Protein AF-A0AA35QYE9-F1 (afdb_monomer)

Foldseek 3Di:
DVVLLVVLQVCLVVVVLVVNVVVLVVCLVVLLPDAPVVLLVSLVVDQLQRRVVSLLSNLLSNLPDDLVRDPVVSNLVSLQRNLVRHDQVSCLVPVPSVLSSLVSVLVSCLVVLPLPSVLVSLLSNCVNNDPDLLEDELSLLSNLSSCVSVVNLVSNVVNLVDHHDHYPCRPNDDPVVSLLSNLLSSLVSCVVVVVLVSSLVSLLVSQQPDDPDDDPSNLLSVLVNLLSCCLPPLARDDRDPNGPPCCVVPSCVVNVLSVVLRVQSNVLALVVNVVSCVVCVVVCVVSVNNVSSVSSSVCSLVVSVVVCVVVDVDDQLVRSCVRRVHPDSVVSVVVVVVNVD

Secondary structure (DSSP, 8-state):
-HHHHHHHHHHHHHT-HHHHHHHHHHTHHHHHHS-HHHHHHHHHHS-TTT-HHHHHHHHHHHHHS-TTS--HHHHHHHHHHHHHH--HHHHTTSHHHHHHHHHHHHHHHHHHT--HHHHHHHHHHHHHH-SSTTEE-THHHHHHHHHHHTT--GGGHHHHSS---EE--TTS---HHHHHHHHHHHHHHHHHTT-HHHHHHHHHHHHHS--SS--HHHHHHHHHHHHHHHHHHSSPPPPPTTS-HHIIIIIHHHTHHHHHHHHHHHTT-HHHHHHHHHHTHHHHHHTT-HHHHHHHHHHHHHHHHHHHHHH-SS--HHHHHHHHT-S-HHHHHHHHHHHH-

Mean predicted aligned error: 9.11 Å

Solvent-accessible surface area (backbone atoms only — not comparable to full-atom values): 19079 Å² total; per-residue (Å²): 107,71,67,56,54,52,47,44,55,50,32,48,73,69,64,45,59,69,62,46,48,55,52,49,60,72,41,43,65,63,50,52,73,50,56,70,67,61,53,49,57,50,56,72,73,53,55,30,54,67,33,35,58,56,52,48,53,52,52,41,29,55,68,70,48,61,76,89,74,55,62,60,69,62,50,53,51,50,50,43,51,37,50,74,35,49,37,54,81,53,43,63,74,45,38,63,64,55,47,48,40,52,52,51,50,46,55,52,24,62,75,69,69,61,24,65,72,51,46,60,42,47,54,43,36,49,68,62,64,43,91,43,93,36,39,44,50,65,59,56,24,50,42,42,52,33,23,61,74,50,71,47,58,74,84,49,45,73,66,69,72,51,74,65,82,42,72,61,42,71,84,78,76,67,63,66,64,36,58,40,44,31,27,39,42,48,14,48,54,26,48,74,68,67,40,45,71,60,12,44,52,28,24,48,50,39,58,46,56,89,65,97,66,90,49,72,64,46,55,56,31,50,58,48,40,45,53,49,26,36,64,74,68,50,38,68,73,81,75,64,88,82,38,52,69,61,54,68,67,56,45,52,73,78,40,44,72,61,53,53,48,50,57,45,41,59,71,52,47,55,68,68,41,55,54,51,50,63,74,45,40,68,62,33,51,76,68,70,43,43,71,60,52,55,52,37,62,61,46,45,57,56,53,36,51,57,49,48,62,74,76,38,96,78,78,56,54,61,61,52,10,67,76,60,72,48,95,37,42,67,58,44,51,52,53,53,50,68,70,74,108

Nearest PDB structures (foldseek):
  4d10-assembly1_K  TM=9.040E-01  e=1.636E-18  Homo sapiens
  6r6h-assembly1_C  TM=8.758E-01  e=1.507E-13  Homo sapiens
  6r7i-assembly1_C  TM=8.246E-01  e=1.164E-11  Homo sapiens
  4gyo-assembly2_A  TM=2.924E-01  e=7.452E-02  Bacillus subtilis subsp. subtilis str. 168
  4gyo-assembly3_B  TM=2.782E-01  e=1.363E-01  Bacillus subtilis subsp. subtilis str. 168

Structure (mmCIF, N/CA/C/O backbone):
data_AF-A0AA35QYE9-F1
#
_entry.id   AF-A0AA35QYE9-F1
#
loop_
_atom_site.group_PDB
_atom_site.id
_atom_site.type_symbol
_atom_site.label_atom_id
_atom_site.label_alt_id
_atom_site.label_comp_id
_atom_site.label_asym_id
_atom_site.label_entity_id
_atom_site.label_seq_id
_atom_site.pdbx_PDB_ins_code
_atom_site.Cartn_x
_atom_site.Cartn_y
_atom_site.Cartn_z
_atom_site.occupancy
_atom_site.B_iso_or_equiv
_atom_site.auth_seq_id
_atom_site.auth_comp_id
_atom_site.auth_asym_id
_atom_site.auth_atom_id
_atom_site.pdbx_PDB_model_num
ATOM 1 N N . MET A 1 1 ? -12.522 -8.933 37.902 1.00 63.69 1 MET A N 1
ATOM 2 C CA . MET A 1 1 ? -13.278 -8.899 36.630 1.00 63.69 1 MET A CA 1
ATOM 3 C C . MET A 1 1 ? -14.745 -8.551 36.825 1.00 63.69 1 MET A C 1
ATOM 5 O O . MET A 1 1 ? -15.189 -7.606 36.197 1.00 63.69 1 MET A O 1
ATOM 9 N N . GLU A 1 2 ? -15.493 -9.201 37.720 1.00 62.09 2 GLU A N 1
ATOM 10 C CA . GLU A 1 2 ? -16.921 -8.871 37.923 1.00 62.09 2 GLU A CA 1
ATOM 11 C C . GLU A 1 2 ? -17.182 -7.418 38.362 1.00 62.09 2 GLU A C 1
ATOM 13 O O . GLU A 1 2 ? -18.103 -6.780 37.860 1.00 62.09 2 GLU A O 1
ATOM 18 N N . GLN A 1 3 ? -16.346 -6.857 39.246 1.00 65.50 3 GLN A N 1
ATOM 19 C CA . GLN A 1 3 ? -16.412 -5.431 39.607 1.00 65.50 3 GLN A CA 1
ATOM 20 C C . GLN A 1 3 ? -16.100 -4.514 38.416 1.00 65.50 3 GLN A C 1
ATOM 22 O O . GLN A 1 3 ? -16.752 -3.490 38.259 1.00 65.50 3 GLN A O 1
ATOM 27 N N . LEU A 1 4 ? -15.171 -4.912 37.540 1.00 66.00 4 LEU A N 1
ATOM 28 C CA . LEU A 1 4 ? -14.845 -4.170 36.321 1.00 66.00 4 LEU A CA 1
ATOM 29 C C . LEU A 1 4 ? -16.030 -4.163 35.345 1.00 66.00 4 LEU A C 1
ATOM 31 O O . LEU A 1 4 ? -16.342 -3.131 34.773 1.00 66.00 4 LEU A O 1
ATOM 35 N N . VAL A 1 5 ? -16.725 -5.293 35.185 1.00 70.25 5 VAL A N 1
ATOM 36 C CA . VAL A 1 5 ? -17.923 -5.405 34.332 1.00 70.25 5 VAL A CA 1
ATOM 37 C C . VAL A 1 5 ? -19.075 -4.562 34.874 1.00 70.25 5 VAL A C 1
ATOM 39 O O . VAL A 1 5 ? -19.749 -3.879 34.102 1.00 70.25 5 VAL A O 1
ATOM 42 N N . LYS A 1 6 ? -19.279 -4.563 36.197 1.00 70.75 6 LYS A N 1
ATOM 43 C CA . LYS A 1 6 ? -20.272 -3.706 36.861 1.00 70.75 6 LYS A CA 1
ATOM 44 C C . LYS A 1 6 ? -19.938 -2.226 36.689 1.00 70.75 6 LYS A C 1
ATOM 46 O O . LYS A 1 6 ? -20.829 -1.450 36.360 1.00 70.75 6 LYS A O 1
ATOM 51 N N . ASP A 1 7 ? -18.669 -1.855 36.829 1.00 66.94 7 ASP A N 1
ATOM 52 C CA . ASP A 1 7 ? -18.204 -0.489 36.597 1.00 66.94 7 ASP A CA 1
ATOM 53 C C . ASP A 1 7 ? -18.358 -0.080 35.126 1.00 66.94 7 ASP A C 1
ATOM 55 O O . ASP A 1 7 ? -18.903 0.983 34.855 1.00 66.94 7 ASP A O 1
ATOM 59 N N . ILE A 1 8 ? -17.966 -0.925 34.168 1.00 72.00 8 ILE A N 1
ATOM 60 C CA . ILE A 1 8 ? -18.164 -0.667 32.732 1.00 72.00 8 ILE A CA 1
ATOM 61 C C . ILE A 1 8 ? -19.652 -0.472 32.431 1.00 72.00 8 ILE A C 1
ATOM 63 O O . ILE A 1 8 ? -20.011 0.469 31.731 1.00 72.00 8 ILE A O 1
ATOM 67 N N . SER A 1 9 ? -20.519 -1.321 32.983 1.00 70.69 9 SER A N 1
ATOM 68 C CA . SER A 1 9 ? -21.965 -1.231 32.755 1.00 70.69 9 SER A CA 1
ATOM 69 C C . SER A 1 9 ? -22.560 0.041 33.349 1.00 70.69 9 SER A C 1
ATOM 71 O O . SER A 1 9 ? -23.363 0.706 32.703 1.00 70.69 9 SER A O 1
ATOM 73 N N . LYS A 1 10 ? -22.126 0.414 34.555 1.00 73.88 10 LYS A N 1
ATOM 74 C CA . LYS A 1 10 ? -22.587 1.614 35.253 1.00 73.88 10 LYS A CA 1
ATOM 75 C C . LYS A 1 10 ? -22.121 2.895 34.552 1.00 73.88 10 LYS A C 1
ATOM 77 O O . LYS A 1 10 ? -22.946 3.700 34.140 1.00 73.88 10 LYS A O 1
ATOM 82 N N . HIS A 1 11 ? -20.816 3.037 34.331 1.00 70.38 11 HIS A N 1
ATOM 83 C CA . HIS A 1 11 ? -20.220 4.234 33.724 1.00 70.38 11 HIS A CA 1
ATOM 84 C C . HIS A 1 11 ? -20.633 4.422 32.259 1.00 70.38 11 HIS A C 1
ATOM 86 O O . HIS A 1 11 ? -20.765 5.551 31.795 1.00 70.38 11 HIS A O 1
ATOM 92 N N . SER A 1 12 ? -20.886 3.330 31.528 1.00 70.38 12 SER A N 1
ATOM 93 C CA . SER A 1 12 ? -21.391 3.421 30.153 1.00 70.38 12 SER A CA 1
ATOM 94 C C . SER A 1 12 ? -22.868 3.825 30.081 1.00 70.38 12 SER A C 1
ATOM 96 O O . SER A 1 12 ? -23.267 4.502 29.136 1.00 70.38 12 SER A O 1
ATOM 98 N N . GLN A 1 13 ? -23.678 3.454 31.081 1.00 71.12 13 GLN A N 1
ATOM 99 C CA . GLN A 1 13 ? -25.066 3.922 31.209 1.00 71.12 13 GLN A CA 1
ATOM 100 C C . GLN A 1 13 ? -25.145 5.378 31.684 1.00 71.12 13 GLN A C 1
ATOM 102 O O . GLN A 1 13 ? -26.040 6.106 31.264 1.00 71.12 13 GLN A O 1
ATOM 107 N N . GLU A 1 14 ? -24.204 5.803 32.529 1.00 71.19 14 GLU A N 1
ATOM 108 C CA . GLU A 1 14 ? -24.119 7.166 33.075 1.00 71.19 14 GLU A CA 1
ATOM 109 C C . GLU A 1 14 ? -23.473 8.171 32.095 1.00 71.19 14 GLU A C 1
ATOM 111 O O . GLU A 1 14 ? -23.614 9.378 32.271 1.00 71.19 14 GLU A O 1
ATOM 116 N N . GLY A 1 15 ? -22.809 7.699 31.030 1.00 67.25 15 GLY A N 1
ATOM 117 C CA . GLY A 1 15 ? -22.187 8.545 30.001 1.00 67.25 15 GLY A CA 1
ATOM 118 C C . GLY A 1 15 ? -20.850 9.179 30.414 1.00 67.25 15 GLY A C 1
ATOM 119 O O . GLY A 1 15 ? -20.315 10.027 29.697 1.00 67.25 15 GLY A O 1
ATOM 120 N N . GLU A 1 16 ? -20.274 8.764 31.546 1.00 75.88 16 GLU A N 1
ATOM 121 C CA . GLU A 1 16 ? -19.006 9.274 32.085 1.00 75.88 16 GLU A CA 1
ATOM 122 C C . GLU A 1 16 ? -17.789 8.601 31.418 1.00 75.88 16 GLU A C 1
ATOM 124 O O . GLU A 1 16 ? -16.997 7.880 32.034 1.00 75.88 16 GLU A O 1
ATOM 129 N N . PHE A 1 17 ? -17.616 8.831 30.114 1.00 71.25 17 PHE A N 1
ATOM 130 C CA . PHE A 1 17 ? -16.604 8.131 29.314 1.00 71.25 17 PHE A CA 1
ATOM 131 C C . PHE A 1 17 ? -15.153 8.461 29.701 1.00 71.25 17 PHE A C 1
ATOM 133 O O . PHE A 1 17 ? -14.277 7.608 29.573 1.00 71.25 17 PHE A O 1
ATOM 140 N N . THR A 1 18 ? -14.874 9.657 30.221 1.00 71.62 18 THR A N 1
ATOM 141 C CA . THR A 1 18 ? -13.523 10.068 30.649 1.00 71.62 18 THR A CA 1
ATOM 142 C C . THR A 1 18 ? -13.059 9.329 31.906 1.00 71.62 18 THR A C 1
ATOM 144 O O . THR A 1 18 ? -11.925 8.848 31.960 1.00 71.62 18 THR A O 1
ATOM 147 N N . LEU A 1 19 ? -13.946 9.171 32.892 1.00 69.56 19 LEU A N 1
ATOM 148 C CA . LEU A 1 19 ? -13.685 8.397 34.109 1.00 69.56 19 LEU A CA 1
ATOM 149 C C . LEU A 1 19 ? -13.563 6.904 33.798 1.00 69.56 19 LEU A C 1
ATOM 151 O O . LEU A 1 19 ? -12.686 6.227 34.343 1.00 69.56 19 LEU A O 1
ATOM 155 N N . LEU A 1 20 ? -14.378 6.407 32.863 1.00 72.25 20 LEU A N 1
ATOM 156 C CA . LEU A 1 20 ? -14.265 5.043 32.363 1.00 72.25 20 LEU A CA 1
ATOM 157 C C . LEU A 1 20 ? -12.909 4.796 31.688 1.00 72.25 20 LEU A C 1
ATOM 159 O O . LEU A 1 20 ? -12.276 3.783 31.970 1.00 72.25 20 LEU A O 1
ATOM 163 N N . ILE A 1 21 ? -12.418 5.718 30.853 1.00 70.81 21 ILE A N 1
ATOM 164 C CA . ILE A 1 21 ? -11.093 5.598 30.222 1.00 70.81 21 ILE A CA 1
ATOM 165 C C . ILE A 1 21 ? -9.983 5.561 31.279 1.00 70.81 21 ILE A C 1
ATOM 167 O O . ILE A 1 21 ? -9.117 4.692 31.202 1.00 70.81 21 ILE A O 1
ATOM 171 N N . GLY A 1 22 ? -10.030 6.433 32.291 1.00 70.81 22 GLY A N 1
ATOM 172 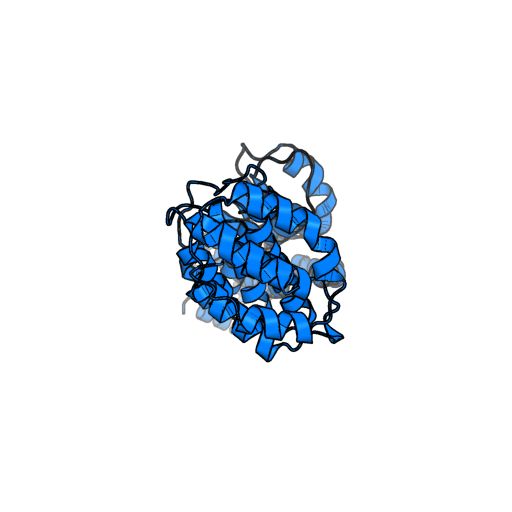C CA . GLY A 1 22 ? -9.048 6.427 33.383 1.00 70.81 22 GLY A CA 1
ATOM 173 C C . GLY A 1 22 ? -9.042 5.111 34.171 1.00 70.81 22 GLY A C 1
ATOM 174 O O . GLY A 1 22 ? -7.979 4.561 34.458 1.00 70.81 22 GLY A O 1
ATOM 175 N N . LYS A 1 23 ? -10.225 4.549 34.450 1.00 70.06 23 LYS A N 1
ATOM 176 C CA . LYS A 1 23 ? -10.364 3.227 35.084 1.00 70.06 23 LYS A CA 1
ATOM 177 C C . LYS A 1 23 ? -9.902 2.077 34.189 1.00 70.06 23 LYS A C 1
ATOM 179 O O . LYS A 1 23 ? -9.329 1.108 34.680 1.00 70.06 23 LYS A O 1
ATOM 184 N N . LEU A 1 24 ? -10.143 2.152 32.883 1.00 68.44 24 LEU A N 1
ATOM 185 C CA . LEU A 1 24 ? -9.680 1.146 31.922 1.00 68.44 24 LEU A CA 1
ATOM 186 C C . LEU A 1 24 ? -8.156 1.188 31.749 1.00 68.44 24 LEU A C 1
ATOM 188 O O . LEU A 1 24 ? -7.529 0.146 31.595 1.00 68.44 24 LEU A O 1
ATOM 192 N N . GLN A 1 25 ? -7.546 2.371 31.838 1.00 70.88 25 GLN A N 1
ATOM 193 C CA . GLN A 1 25 ? -6.091 2.518 31.833 1.00 70.88 25 GLN A CA 1
ATOM 194 C C . GLN A 1 25 ? -5.461 1.922 33.096 1.00 70.88 25 GLN A C 1
ATOM 196 O O . GLN A 1 25 ? -4.518 1.142 32.983 1.00 70.88 25 GLN A O 1
ATOM 201 N N . SER A 1 26 ? -6.011 2.201 34.282 1.00 68.94 26 SER A N 1
ATOM 202 C CA . SER A 1 26 ? -5.494 1.644 35.543 1.00 68.94 26 SER A CA 1
ATOM 203 C C . SER A 1 26 ? -5.734 0.140 35.699 1.00 68.94 26 SER A C 1
ATOM 205 O O . SER A 1 26 ? -4.969 -0.542 36.371 1.00 68.94 26 SER A O 1
ATOM 207 N N . SER A 1 27 ? -6.766 -0.402 35.052 1.00 64.44 27 SER A N 1
ATOM 208 C CA . SER A 1 27 ? -7.054 -1.842 35.040 1.00 64.44 27 SER A CA 1
ATOM 209 C C . SER A 1 27 ? -6.425 -2.601 33.867 1.00 64.44 27 SER A C 1
ATOM 211 O O . SER A 1 27 ? -6.566 -3.821 33.800 1.00 64.44 27 SER A O 1
ATOM 213 N N . SER A 1 28 ? -5.710 -1.923 32.964 1.00 66.81 28 SER A N 1
ATOM 214 C CA . SER A 1 28 ? -5.107 -2.547 31.777 1.00 66.81 28 SER A CA 1
ATOM 215 C C . SER A 1 28 ? -4.111 -3.663 32.122 1.00 66.81 28 SER A C 1
ATOM 217 O O . SER A 1 28 ? -4.121 -4.710 31.472 1.00 66.81 28 SER A O 1
ATOM 219 N N . GLU A 1 29 ? -3.327 -3.491 33.189 1.00 63.28 29 GLU A N 1
ATOM 220 C CA . GLU A 1 29 ? -2.392 -4.502 33.701 1.00 63.28 29 GLU A CA 1
ATOM 221 C C . GLU A 1 29 ? -3.140 -5.737 34.228 1.00 63.28 29 GLU A C 1
ATOM 223 O O . GLU A 1 29 ? -2.863 -6.862 33.818 1.00 63.28 29 GLU A O 1
ATOM 228 N N . LEU A 1 30 ? -4.202 -5.524 35.014 1.00 65.50 30 LEU A N 1
ATOM 229 C CA . LEU A 1 30 ? -5.050 -6.603 35.535 1.00 65.50 30 LEU A CA 1
ATOM 230 C C . LEU A 1 30 ? -5.760 -7.389 34.423 1.00 65.50 30 LEU A C 1
ATOM 232 O O . LEU A 1 30 ? -5.992 -8.587 34.566 1.00 65.50 30 LEU A O 1
ATOM 236 N N . ILE A 1 31 ? -6.124 -6.731 33.319 1.00 66.19 31 ILE A N 1
ATOM 237 C CA . ILE A 1 31 ? -6.731 -7.381 32.148 1.00 66.19 31 ILE A CA 1
ATOM 238 C C . ILE A 1 31 ? -5.690 -8.232 31.407 1.00 66.19 31 ILE A C 1
ATOM 240 O O . ILE A 1 31 ? -6.021 -9.317 30.926 1.00 66.19 31 ILE A O 1
ATOM 244 N N . CYS A 1 32 ? -4.439 -7.774 31.329 1.00 64.50 32 CYS A N 1
ATOM 245 C CA . CYS A 1 32 ? -3.357 -8.515 30.678 1.00 64.50 32 CYS A CA 1
ATOM 246 C C . CYS A 1 32 ? -2.948 -9.773 31.462 1.00 64.50 32 CYS A C 1
ATOM 248 O O . CYS A 1 32 ? -2.571 -10.775 30.846 1.00 64.50 32 CYS A O 1
ATOM 250 N N . ASP A 1 33 ? -3.087 -9.763 32.788 1.00 67.81 33 ASP A N 1
ATOM 251 C CA . ASP A 1 33 ? -2.732 -10.896 33.653 1.00 67.81 33 ASP A CA 1
ATOM 252 C C . ASP A 1 33 ? -3.793 -12.013 33.677 1.00 67.81 33 ASP A C 1
ATOM 254 O O . ASP A 1 33 ? -3.474 -13.170 33.939 1.00 67.81 33 ASP A O 1
ATOM 258 N N . GLN A 1 34 ? -5.047 -11.714 33.330 1.00 72.44 34 GLN A N 1
ATOM 259 C CA . GLN A 1 34 ? -6.171 -12.665 33.357 1.00 72.44 34 GLN A CA 1
ATOM 260 C C . GLN A 1 34 ? -6.117 -13.727 32.247 1.00 72.44 34 GLN A C 1
ATOM 262 O O . GLN A 1 34 ? -5.596 -13.485 31.158 1.00 72.44 34 GLN A O 1
ATOM 267 N N . ASP A 1 35 ? -6.702 -14.903 32.483 1.00 71.94 35 ASP A N 1
ATOM 268 C CA . ASP A 1 35 ? -6.759 -15.985 31.495 1.00 71.94 35 ASP A CA 1
ATOM 269 C C . ASP A 1 35 ? -7.641 -15.647 30.281 1.00 71.94 35 ASP A C 1
ATOM 271 O O . ASP A 1 35 ? -8.670 -14.983 30.379 1.00 71.94 35 ASP A O 1
ATOM 275 N N . VAL A 1 36 ? -7.284 -16.171 29.103 1.00 73.31 36 VAL A N 1
ATOM 276 C CA . VAL A 1 36 ? -8.043 -15.934 27.854 1.00 73.31 36 VAL A CA 1
ATOM 277 C C . VAL A 1 36 ? -9.507 -16.382 27.987 1.00 73.31 36 VAL A C 1
ATOM 279 O O . VAL A 1 36 ? -10.400 -15.704 27.484 1.00 73.31 36 VAL A O 1
ATOM 282 N N . ALA A 1 37 ? -9.759 -17.468 28.726 1.00 74.38 37 ALA A N 1
ATOM 283 C CA . ALA A 1 37 ? -11.098 -18.002 28.962 1.00 74.38 37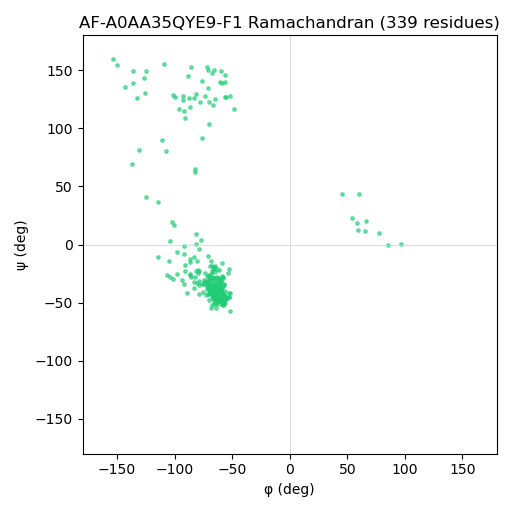 ALA A CA 1
ATOM 284 C C . ALA A 1 37 ? -11.966 -17.100 29.859 1.00 74.38 37 ALA A C 1
ATOM 286 O O . ALA A 1 37 ? -13.170 -17.000 29.629 1.00 74.38 37 ALA A O 1
ATOM 287 N N . THR A 1 38 ? -11.383 -16.413 30.851 1.00 74.88 38 THR A N 1
ATOM 288 C CA . THR A 1 38 ? -12.139 -15.459 31.685 1.00 74.88 38 THR A CA 1
ATOM 289 C C . THR A 1 38 ? -12.448 -14.181 30.912 1.00 74.88 38 THR A C 1
ATOM 291 O O . THR A 1 38 ? -13.499 -13.576 31.099 1.00 74.88 38 THR A O 1
ATOM 294 N N . LEU A 1 39 ? -11.574 -13.789 29.983 1.00 75.38 39 LEU A N 1
ATOM 295 C CA . LEU A 1 39 ? -11.841 -12.680 29.070 1.00 75.38 39 LEU A CA 1
ATOM 296 C C . LEU A 1 39 ? -12.952 -13.037 28.067 1.00 75.38 39 LEU A C 1
ATOM 298 O O . LEU A 1 39 ? -13.781 -12.185 27.758 1.00 75.38 39 LEU A O 1
ATOM 302 N N . ASP A 1 40 ? -13.022 -14.289 27.605 1.00 78.12 40 ASP A N 1
ATOM 303 C CA . ASP A 1 40 ? -14.098 -14.774 26.730 1.00 78.12 40 ASP A CA 1
ATOM 304 C C . ASP A 1 40 ? -15.472 -14.753 27.402 1.00 78.12 40 ASP A C 1
ATOM 306 O O . ASP A 1 40 ? -16.439 -14.274 26.807 1.00 78.12 40 ASP A O 1
ATOM 310 N N . THR A 1 41 ? -15.567 -15.223 28.648 1.00 79.12 41 THR A N 1
ATOM 311 C CA . THR A 1 41 ? -16.833 -15.190 29.395 1.00 79.12 41 THR A CA 1
ATOM 312 C C . THR A 1 41 ? -17.281 -13.760 29.668 1.00 79.12 41 THR A C 1
ATOM 314 O O . THR A 1 41 ? -18.458 -13.444 29.500 1.00 79.12 41 THR A O 1
ATOM 317 N N . VAL A 1 42 ? -16.346 -12.867 30.001 1.00 76.88 42 VAL A N 1
ATOM 318 C CA . VAL A 1 42 ? -16.645 -11.445 30.201 1.00 76.88 42 VAL A CA 1
ATOM 319 C C . VAL A 1 42 ? -17.131 -10.788 28.904 1.00 76.88 42 VAL A C 1
ATOM 321 O O . VAL A 1 42 ? -18.149 -10.095 28.925 1.00 76.88 42 VAL A O 1
ATOM 324 N N . LEU A 1 43 ? -16.480 -11.035 27.763 1.00 77.19 43 LEU A N 1
ATOM 325 C CA . LEU A 1 43 ? -16.943 -10.516 26.468 1.00 77.19 43 LEU A CA 1
ATOM 326 C C . LEU A 1 43 ? -18.320 -11.064 26.070 1.00 77.19 43 LEU A C 1
ATOM 328 O O . LEU A 1 43 ? -19.072 -10.354 25.413 1.00 77.19 43 LEU A O 1
ATOM 332 N N . GLY A 1 44 ? -18.674 -12.282 26.490 1.00 75.62 44 GLY A N 1
ATOM 333 C CA . GLY A 1 44 ? -20.010 -12.849 26.283 1.00 75.62 44 GLY A CA 1
ATOM 334 C C . GLY A 1 44 ? -21.118 -12.147 27.078 1.00 75.62 44 GLY A C 1
ATOM 335 O O . GLY A 1 44 ? -22.279 -12.204 26.685 1.00 75.62 44 GLY A O 1
ATOM 336 N N . THR A 1 45 ? -20.772 -11.462 28.173 1.00 79.62 45 THR A N 1
ATOM 337 C CA . THR A 1 45 ? -21.731 -10.699 28.998 1.00 79.62 45 THR A CA 1
ATOM 338 C C . THR A 1 45 ? -21.888 -9.240 28.572 1.00 79.62 45 THR A C 1
ATOM 340 O O . THR A 1 45 ? -22.858 -8.589 28.955 1.00 79.62 45 THR A O 1
ATOM 343 N N . LEU A 1 46 ? -20.944 -8.714 27.788 1.00 78.56 46 LEU A N 1
ATOM 344 C CA . LEU A 1 46 ? -20.914 -7.317 27.367 1.00 78.56 46 LEU A CA 1
ATOM 345 C C . LEU A 1 46 ? -21.472 -7.154 25.951 1.00 78.56 46 LEU A C 1
ATOM 347 O O . LEU A 1 46 ? -20.982 -7.752 24.997 1.00 78.56 46 LEU A O 1
ATOM 351 N N . GLU A 1 47 ? -22.448 -6.261 25.798 1.00 78.12 47 GLU A N 1
ATOM 352 C CA . GLU A 1 47 ? -22.954 -5.865 24.480 1.00 78.12 47 GLU A CA 1
ATOM 353 C C . GLU A 1 47 ? -22.044 -4.805 23.824 1.00 78.12 47 GLU A C 1
ATOM 355 O O . GLU A 1 47 ? -21.759 -3.779 24.460 1.00 78.12 47 GLU A O 1
ATOM 360 N N . PRO A 1 48 ? -21.617 -4.997 22.558 1.00 77.62 48 PRO A N 1
ATOM 361 C CA . PRO A 1 48 ? -20.722 -4.070 21.863 1.00 77.62 48 PRO A CA 1
ATOM 362 C C . PRO A 1 48 ? -21.353 -2.695 21.613 1.00 77.62 48 PRO A C 1
ATOM 364 O O . PRO A 1 48 ? -20.628 -1.702 21.615 1.00 77.62 48 PRO A O 1
ATOM 367 N N . ASP A 1 49 ? -22.676 -2.618 21.464 1.00 79.12 49 ASP A N 1
ATOM 368 C CA . ASP A 1 49 ? -23.416 -1.376 21.198 1.00 79.12 49 ASP A CA 1
ATOM 369 C C . ASP A 1 49 ? -23.396 -0.436 22.412 1.00 79.12 49 ASP A C 1
ATOM 371 O O . ASP A 1 49 ? -23.239 0.778 22.276 1.00 79.12 49 ASP A O 1
ATOM 375 N N . LYS A 1 50 ? -23.523 -1.012 23.615 1.00 76.62 50 LYS A N 1
ATOM 376 C CA . LYS A 1 50 ? -23.622 -0.264 24.874 1.00 76.62 50 LYS A CA 1
ATOM 377 C C . LYS A 1 50 ? -22.281 -0.074 25.566 1.00 76.62 50 LYS A C 1
ATOM 379 O O . LYS A 1 50 ? -22.125 0.928 26.248 1.00 76.62 50 LYS A O 1
ATOM 384 N N . HIS A 1 51 ? -21.329 -0.996 25.418 1.00 80.94 51 HIS A N 1
ATOM 385 C CA . HIS A 1 51 ? -20.071 -1.012 26.180 1.00 80.94 51 HIS A CA 1
ATOM 386 C C . HIS A 1 51 ? -18.838 -1.034 25.268 1.00 80.94 51 HIS A C 1
ATOM 388 O O . HIS A 1 51 ? -17.867 -1.744 25.547 1.00 80.94 51 HIS A O 1
ATOM 394 N N . SER A 1 52 ? -18.853 -0.272 24.170 1.00 81.31 52 SER A N 1
ATOM 395 C CA . SER A 1 52 ? -17.816 -0.322 23.132 1.00 81.31 52 SER A CA 1
ATOM 396 C C . SER A 1 52 ? -16.406 -0.074 23.688 1.00 81.31 52 SER A C 1
ATOM 398 O O . SER A 1 52 ? -15.471 -0.770 23.301 1.00 81.31 52 SER A O 1
ATOM 400 N N . LEU A 1 53 ? -16.242 0.860 24.634 1.00 78.50 53 LEU A N 1
ATOM 401 C CA . LEU A 1 53 ? -14.943 1.161 25.262 1.00 78.50 53 LEU A CA 1
ATOM 402 C C . LEU A 1 53 ? -14.414 0.018 26.142 1.00 78.50 53 LEU A C 1
ATOM 404 O O . LEU A 1 53 ? -13.229 -0.310 26.085 1.00 78.50 53 LEU A O 1
ATOM 408 N N . GLY A 1 54 ? -15.289 -0.612 26.930 1.00 77.38 54 GLY A N 1
ATOM 409 C CA . GLY A 1 54 ? -14.918 -1.762 27.757 1.00 77.38 54 GLY A CA 1
ATOM 410 C C . GLY A 1 54 ? -14.580 -2.985 26.905 1.00 77.38 54 GLY A C 1
ATOM 411 O O . GLY A 1 54 ? -13.564 -3.640 27.132 1.00 77.38 54 GLY A O 1
ATOM 412 N N . TYR A 1 55 ? -15.383 -3.237 25.867 1.00 82.44 55 TYR A N 1
ATOM 413 C CA . TYR A 1 55 ? -15.148 -4.311 24.902 1.00 82.44 55 TYR A CA 1
ATOM 414 C C . TYR A 1 55 ? -13.794 -4.134 24.191 1.00 82.44 55 TYR A C 1
ATOM 416 O O . TYR A 1 55 ? -13.014 -5.079 24.080 1.00 82.44 55 TYR A O 1
ATOM 424 N N . LEU A 1 56 ? -13.471 -2.903 23.784 1.00 83.25 56 LEU A N 1
ATOM 425 C CA . LEU A 1 56 ? -12.200 -2.536 23.158 1.00 83.25 56 LEU A CA 1
ATOM 426 C C . LEU A 1 56 ? -11.000 -2.802 24.072 1.00 83.25 56 LEU A C 1
ATOM 428 O O . LEU A 1 56 ? -10.018 -3.402 23.629 1.00 83.25 56 LEU A O 1
ATOM 432 N N . ALA A 1 57 ? -11.065 -2.380 25.337 1.00 79.94 57 ALA A N 1
ATOM 433 C CA . ALA A 1 57 ? -9.974 -2.575 26.291 1.00 79.94 57 ALA A CA 1
ATOM 434 C C . ALA A 1 57 ? -9.691 -4.067 26.534 1.00 79.94 57 ALA A C 1
ATOM 436 O O . ALA A 1 57 ? -8.538 -4.497 26.512 1.00 79.94 57 ALA A O 1
ATOM 437 N N . ILE A 1 58 ? -10.748 -4.871 26.680 1.00 82.25 58 ILE A N 1
ATOM 438 C CA . ILE A 1 58 ? -10.633 -6.319 26.883 1.00 82.25 58 ILE A CA 1
ATOM 439 C C . ILE A 1 58 ? -10.061 -7.006 25.638 1.00 82.25 58 ILE A C 1
ATOM 441 O O . ILE A 1 58 ? -9.145 -7.819 25.758 1.00 82.25 58 ILE A O 1
ATOM 445 N N . LEU A 1 59 ? -10.536 -6.660 24.437 1.00 82.44 59 LEU A N 1
ATOM 446 C CA . LEU A 1 59 ? -9.982 -7.193 23.189 1.00 82.44 59 LEU A CA 1
ATOM 447 C C . LEU A 1 59 ? -8.504 -6.827 23.001 1.00 82.44 59 LEU A C 1
ATOM 449 O O . LEU A 1 59 ? -7.718 -7.663 22.558 1.00 82.44 59 LEU A O 1
ATOM 453 N N . THR A 1 60 ? -8.118 -5.602 23.361 1.00 82.94 60 THR A N 1
ATOM 454 C CA . THR A 1 60 ? -6.720 -5.151 23.294 1.00 82.94 60 THR A CA 1
ATOM 455 C C . THR A 1 60 ? -5.851 -5.957 24.263 1.00 82.94 60 THR A C 1
ATOM 457 O O . THR A 1 60 ? -4.795 -6.457 23.880 1.00 82.94 60 THR A O 1
ATOM 460 N N . GLY A 1 61 ? -6.329 -6.186 25.491 1.00 79.12 61 GLY A N 1
ATOM 461 C CA . GLY A 1 61 ? -5.661 -7.062 26.458 1.00 79.12 61 GLY A CA 1
ATOM 462 C C . GLY A 1 61 ? -5.533 -8.507 25.966 1.00 79.12 61 GLY A C 1
ATOM 463 O O . GLY A 1 61 ? -4.474 -9.118 26.107 1.00 79.12 61 GLY A O 1
ATOM 464 N N . LYS A 1 62 ? -6.562 -9.041 25.293 1.00 81.00 62 LYS A N 1
ATOM 465 C CA . LYS A 1 62 ? -6.484 -10.359 24.646 1.00 81.00 62 LYS A CA 1
ATOM 466 C C . LYS A 1 62 ? -5.422 -10.391 23.549 1.00 81.00 62 LYS A C 1
ATOM 468 O O . LYS A 1 62 ? -4.631 -11.325 23.522 1.00 81.00 62 LYS A O 1
ATOM 473 N N . LEU A 1 63 ? -5.370 -9.397 22.663 1.00 81.12 63 LEU A N 1
ATOM 474 C CA . LEU A 1 63 ? -4.384 -9.345 21.573 1.00 81.12 63 LEU A CA 1
ATOM 475 C C . LEU A 1 63 ? -2.935 -9.178 22.059 1.00 81.12 63 LEU A C 1
ATOM 477 O O . LEU A 1 63 ? -2.014 -9.545 21.329 1.00 81.12 63 LEU A O 1
ATOM 481 N N . SER A 1 64 ? -2.734 -8.689 23.286 1.00 80.88 64 SER A N 1
ATOM 482 C CA . SER A 1 64 ? -1.422 -8.632 23.947 1.00 80.88 64 SER A CA 1
ATOM 483 C C . SER A 1 64 ? -0.870 -10.023 24.313 1.00 80.88 64 SER A C 1
ATOM 485 O O . SER A 1 64 ? 0.345 -10.223 24.384 1.00 80.88 64 SER A O 1
ATOM 487 N N . LYS A 1 65 ? -1.744 -11.025 24.505 1.00 79.50 65 LYS A N 1
ATOM 488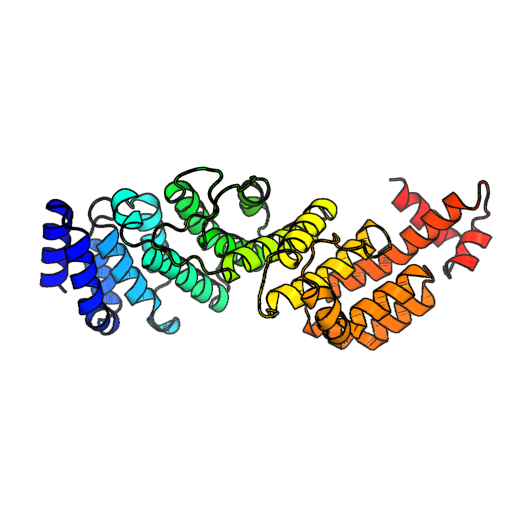 C CA . LYS A 1 65 ? -1.341 -12.407 24.816 1.00 79.50 65 LYS A CA 1
ATOM 489 C C . LYS A 1 65 ? -0.590 -13.046 23.634 1.00 79.50 65 LYS A C 1
ATOM 491 O O . LYS A 1 65 ? -0.875 -12.750 22.469 1.00 79.50 65 LYS A O 1
ATOM 496 N N . PRO A 1 66 ? 0.338 -13.989 23.891 1.00 74.94 66 PRO A N 1
ATOM 497 C CA . PRO A 1 66 ? 1.068 -14.662 22.826 1.00 74.94 66 PRO A CA 1
ATOM 498 C C . PRO A 1 66 ? 0.118 -15.412 21.891 1.00 74.94 66 PRO A C 1
ATOM 500 O O . PRO A 1 66 ? -0.802 -16.113 22.317 1.00 74.94 66 PRO A O 1
ATOM 503 N N . ALA A 1 67 ? 0.408 -15.338 20.590 1.00 70.56 67 ALA A N 1
ATOM 504 C CA . ALA A 1 67 ? -0.438 -15.914 19.551 1.00 70.56 67 ALA A CA 1
ATOM 505 C C . ALA A 1 67 ? -0.664 -17.430 19.696 1.00 70.56 67 ALA A C 1
ATOM 507 O O . ALA A 1 67 ? -1.573 -17.943 19.072 1.00 70.56 67 ALA A O 1
ATOM 508 N N . ALA A 1 68 ? 0.106 -18.177 20.486 1.00 69.38 68 ALA A N 1
ATOM 509 C CA . ALA A 1 68 ? -0.158 -19.601 20.720 1.00 69.38 68 ALA A CA 1
ATOM 510 C C . ALA A 1 68 ? -1.393 -19.858 21.611 1.00 69.38 68 ALA A C 1
ATOM 512 O O . ALA A 1 68 ? -2.038 -20.890 21.471 1.00 69.38 68 ALA A O 1
ATOM 513 N N . GLN A 1 69 ? -1.741 -18.919 22.496 1.00 72.25 69 GLN A N 1
ATOM 514 C CA . GLN A 1 69 ? -2.821 -19.073 23.483 1.00 72.25 69 GLN A CA 1
ATOM 515 C C . GLN A 1 69 ? -4.181 -18.569 22.974 1.00 72.25 69 GLN A C 1
ATOM 517 O O . GLN A 1 69 ? -5.206 -18.762 23.621 1.00 72.25 69 GLN A O 1
ATOM 522 N N . LEU A 1 70 ? -4.203 -17.909 21.812 1.00 77.31 70 LEU A N 1
ATOM 523 C CA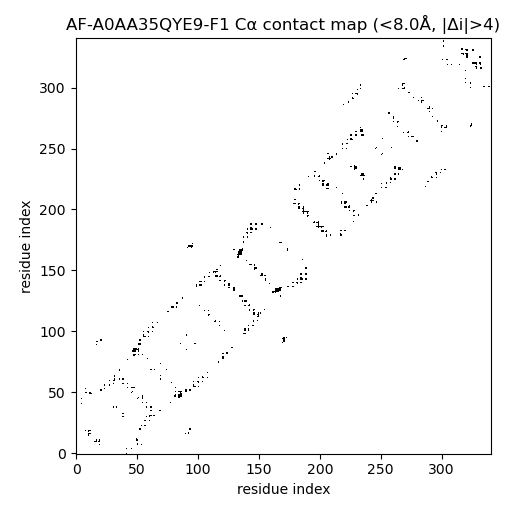 . LEU A 1 70 ? -5.405 -17.298 21.256 1.00 77.31 70 LEU A CA 1
ATOM 524 C C . LEU A 1 70 ? -6.216 -18.294 20.431 1.00 77.31 70 LEU A C 1
ATOM 526 O O . LEU A 1 70 ? -5.771 -18.729 19.360 1.00 77.31 70 LEU A O 1
ATOM 530 N N . ASN A 1 71 ? -7.451 -18.554 20.861 1.00 82.19 71 ASN A N 1
ATOM 531 C CA . ASN A 1 71 ? -8.438 -19.231 20.030 1.00 82.19 71 ASN A CA 1
ATOM 532 C C . ASN A 1 71 ? -8.877 -18.299 18.885 1.00 82.19 71 ASN A C 1
ATOM 534 O O . ASN A 1 71 ? -9.614 -17.335 19.093 1.00 82.19 71 ASN A O 1
ATOM 538 N N . TRP A 1 72 ? -8.368 -18.560 17.676 1.00 81.62 72 TRP A N 1
ATOM 539 C CA . TRP A 1 72 ? -8.531 -17.656 16.533 1.00 81.62 72 TRP A CA 1
ATOM 540 C C . TRP A 1 72 ? -9.984 -17.490 16.099 1.00 81.62 72 TRP A C 1
ATOM 542 O O . TRP A 1 72 ? -10.409 -16.366 15.857 1.00 81.62 72 TRP A O 1
ATOM 552 N N . GLY A 1 73 ? -10.737 -18.591 16.022 1.00 83.88 73 GLY A N 1
ATOM 553 C CA . GLY A 1 73 ? -12.123 -18.555 15.553 1.00 83.88 73 GLY A CA 1
ATOM 554 C C . GLY A 1 73 ? -12.990 -17.676 16.450 1.00 83.88 73 GLY A C 1
ATOM 555 O O . GLY A 1 73 ? -13.666 -16.773 15.966 1.00 83.88 73 GLY A O 1
ATOM 556 N N . VAL A 1 74 ? -12.862 -17.866 17.767 1.00 85.75 74 VAL A N 1
ATOM 557 C CA . VAL A 1 74 ? -13.589 -17.085 18.778 1.00 85.75 74 VAL A CA 1
ATOM 558 C C . VAL A 1 74 ? -13.193 -15.610 18.728 1.00 85.75 74 VAL A C 1
ATOM 560 O O . VAL A 1 74 ? -14.054 -14.735 18.731 1.00 85.75 74 VAL A O 1
ATOM 563 N N . LEU A 1 75 ? -11.894 -15.311 18.626 1.00 85.81 75 LEU A N 1
ATOM 564 C CA . LEU A 1 75 ? -11.416 -13.932 18.529 1.00 85.81 75 LEU A CA 1
ATOM 565 C C . LEU A 1 75 ? -11.952 -13.227 17.274 1.00 85.81 75 LEU A C 1
ATOM 567 O O . LEU A 1 75 ? -12.364 -12.074 17.353 1.00 85.81 75 LEU A O 1
ATOM 571 N N . MET A 1 76 ? -11.966 -13.897 16.122 1.00 86.50 76 MET A N 1
ATOM 572 C CA . MET A 1 76 ? -12.458 -13.305 14.874 1.00 86.50 76 MET A CA 1
ATOM 573 C C . MET A 1 76 ? -13.971 -13.080 14.894 1.00 86.50 76 MET A C 1
ATOM 575 O O . MET A 1 76 ? -14.447 -12.077 14.358 1.00 86.50 76 MET A O 1
ATOM 579 N N . GLU A 1 77 ? -14.727 -13.962 15.546 1.00 87.31 77 GLU A N 1
ATOM 580 C CA . GLU A 1 77 ? -16.159 -13.776 15.781 1.00 87.31 77 GLU A CA 1
ATOM 581 C C . GLU A 1 77 ? -16.433 -12.599 16.727 1.00 87.31 77 GLU A C 1
ATOM 583 O O . GLU A 1 77 ? -17.255 -11.738 16.414 1.00 87.31 77 GLU A O 1
ATOM 588 N N . GLN A 1 78 ? -15.670 -12.477 17.817 1.00 86.62 78 GLN A N 1
ATOM 589 C CA . GLN A 1 78 ? -15.739 -11.333 18.733 1.00 86.62 78 GLN A CA 1
ATOM 590 C C . GLN A 1 78 ? -15.363 -10.016 18.042 1.00 86.62 78 GLN A C 1
ATOM 592 O O . GLN A 1 78 ? -16.070 -9.021 18.182 1.00 86.62 78 GLN A O 1
ATOM 597 N N . MET A 1 79 ? -14.300 -10.000 17.229 1.00 87.12 79 MET A N 1
ATOM 598 C CA . MET A 1 79 ? -13.912 -8.824 16.439 1.00 87.12 79 MET A CA 1
ATOM 599 C C . MET A 1 79 ? -14.984 -8.454 15.407 1.00 87.12 79 MET A C 1
ATOM 601 O O . MET A 1 79 ? -15.244 -7.272 15.170 1.00 87.12 79 MET A O 1
ATOM 605 N N . ARG A 1 80 ? -15.638 -9.443 14.791 1.00 88.44 80 ARG A N 1
ATOM 606 C CA . ARG A 1 80 ? -16.760 -9.213 13.874 1.00 88.44 80 ARG A CA 1
ATOM 607 C C . ARG A 1 80 ? -17.961 -8.619 14.606 1.00 88.44 80 ARG A C 1
ATOM 609 O O . ARG A 1 80 ? -18.489 -7.614 14.145 1.00 88.44 80 ARG A O 1
ATOM 616 N N . SER A 1 81 ? -18.346 -9.198 15.740 1.00 88.00 81 SER A N 1
ATOM 617 C CA . SER A 1 81 ? -19.434 -8.693 16.582 1.00 88.00 81 SER A CA 1
ATOM 618 C C . SER A 1 81 ? -19.158 -7.255 17.028 1.00 88.00 81 SER A C 1
ATOM 620 O O . SER A 1 81 ? -19.971 -6.361 16.800 1.00 88.00 81 SER A O 1
ATOM 622 N N . PHE A 1 82 ? -17.945 -6.984 17.519 1.00 88.44 82 PHE A N 1
ATOM 623 C CA . PHE A 1 82 ? -17.516 -5.640 17.893 1.00 88.44 82 PHE A CA 1
ATOM 624 C C . PHE A 1 82 ? -17.593 -4.656 16.725 1.00 88.44 82 PHE A C 1
ATOM 626 O O . PHE A 1 82 ? -18.223 -3.612 16.849 1.00 88.44 82 PHE A O 1
ATOM 633 N N . THR A 1 83 ? -17.004 -4.991 15.571 1.00 88.00 83 THR A N 1
ATOM 634 C CA . THR A 1 83 ? -17.008 -4.102 14.393 1.00 88.00 83 THR A CA 1
ATOM 635 C C . THR A 1 83 ? -18.399 -3.856 13.810 1.00 88.00 83 THR A C 1
ATOM 637 O O . THR A 1 83 ? -18.605 -2.832 13.159 1.00 88.00 83 THR A O 1
ATOM 640 N N . GLN A 1 84 ? -19.353 -4.758 14.041 1.00 89.12 84 GLN A N 1
ATOM 641 C CA . GLN A 1 84 ? -20.750 -4.599 13.640 1.00 89.12 84 GLN A CA 1
ATOM 642 C C . GLN A 1 84 ? -21.596 -3.843 14.671 1.00 89.12 84 GLN A C 1
ATOM 644 O O . GLN A 1 84 ? -22.581 -3.223 14.275 1.00 89.12 84 GLN A O 1
ATOM 649 N N . GLY A 1 85 ? -21.225 -3.871 15.950 1.00 84.19 85 GLY A N 1
ATOM 650 C CA . GLY A 1 85 ? -22.019 -3.281 17.027 1.00 84.19 85 GLY A CA 1
ATOM 651 C C . GLY A 1 85 ? -21.538 -1.922 17.536 1.00 84.19 85 GLY A C 1
ATOM 652 O O . GLY A 1 85 ? -22.348 -1.095 17.936 1.00 84.19 85 GLY A O 1
ATOM 653 N N . PHE A 1 86 ? -20.233 -1.625 17.475 1.00 86.81 86 PHE A N 1
ATOM 654 C CA . PHE A 1 86 ? -19.677 -0.490 18.224 1.00 86.81 86 PHE A CA 1
ATOM 655 C C . PHE A 1 86 ? -20.347 0.860 17.922 1.00 86.81 86 PHE A C 1
ATOM 657 O O . PHE A 1 86 ? -20.607 1.216 16.763 1.00 86.81 86 PHE A O 1
ATOM 664 N N . THR A 1 87 ? -20.546 1.645 18.978 1.00 84.75 87 THR A N 1
ATOM 665 C CA . THR A 1 87 ? -21.074 3.005 18.903 1.00 84.75 87 THR A CA 1
ATOM 666 C C . THR A 1 87 ? -19.931 3.987 18.688 1.00 84.75 87 THR A C 1
ATOM 668 O O . THR A 1 87 ? -18.954 4.020 19.441 1.00 84.75 87 THR A O 1
ATOM 671 N N . ARG A 1 88 ? -20.047 4.806 17.639 1.00 81.62 88 ARG A N 1
ATOM 672 C CA . ARG A 1 88 ? -18.988 5.735 17.232 1.00 81.62 88 ARG A CA 1
ATOM 673 C C . ARG A 1 88 ? -18.667 6.764 18.316 1.00 81.62 88 ARG A C 1
ATOM 675 O O . ARG A 1 88 ? -17.490 6.976 18.570 1.00 81.62 88 ARG A O 1
ATOM 682 N N . ASP A 1 89 ? -19.679 7.312 18.985 1.00 79.50 89 ASP A N 1
ATOM 683 C CA . ASP A 1 89 ? -19.512 8.356 20.009 1.00 79.50 89 ASP A CA 1
ATOM 684 C C . ASP A 1 89 ? -18.670 7.908 21.203 1.00 79.50 89 ASP A C 1
ATOM 686 O O . ASP A 1 89 ? -18.001 8.724 21.827 1.00 79.50 89 ASP A O 1
ATOM 690 N N . GLN A 1 90 ? -18.676 6.608 21.513 1.00 78.56 90 GLN A N 1
ATOM 691 C CA . GLN A 1 90 ? -17.830 6.042 22.561 1.00 78.56 90 GLN A CA 1
ATOM 692 C C . GLN A 1 90 ? -16.397 5.842 22.062 1.00 78.56 90 GLN A C 1
ATOM 694 O O . GLN A 1 90 ? -15.437 6.146 22.764 1.00 78.56 90 GLN A O 1
ATOM 699 N N . VAL A 1 91 ? -16.237 5.344 20.835 1.00 81.75 91 VAL A N 1
ATOM 700 C CA . VAL A 1 91 ? -14.923 5.048 20.249 1.00 81.75 91 VAL A CA 1
ATOM 701 C C . VAL A 1 91 ? -14.124 6.319 19.948 1.00 81.75 91 VAL A C 1
ATOM 703 O O . VAL A 1 91 ? -12.908 6.328 20.136 1.00 81.75 91 VAL A O 1
ATOM 706 N N . THR A 1 92 ? -14.784 7.407 19.547 1.00 81.56 92 THR A N 1
ATOM 707 C CA . THR A 1 92 ? -14.133 8.707 19.315 1.00 81.56 92 THR A CA 1
ATOM 708 C C . THR A 1 92 ? -13.559 9.328 20.590 1.00 81.56 92 THR A C 1
ATOM 710 O O . THR A 1 92 ? -12.670 10.167 20.488 1.00 81.56 92 THR A O 1
ATOM 713 N N . GLN A 1 93 ? -13.985 8.888 21.783 1.00 79.81 93 GLN A N 1
ATOM 714 C CA . GLN A 1 93 ? -13.385 9.312 23.058 1.00 79.81 93 GLN A CA 1
ATOM 715 C C . GLN A 1 93 ? -12.008 8.678 23.303 1.00 79.81 93 GLN A C 1
ATOM 717 O O . GLN A 1 93 ? -11.195 9.237 24.036 1.00 79.81 93 GLN A O 1
ATOM 722 N N . ASN A 1 94 ? -11.718 7.516 22.701 1.00 77.44 94 ASN A N 1
ATOM 723 C CA . ASN A 1 94 ? -10.407 6.862 22.787 1.00 77.44 94 ASN A CA 1
ATOM 724 C C . ASN A 1 94 ? -9.946 6.305 21.420 1.00 77.44 94 ASN A C 1
ATOM 726 O O . ASN A 1 94 ? -9.845 5.088 21.217 1.00 77.44 94 ASN A O 1
ATOM 730 N N . PRO A 1 95 ? -9.627 7.203 20.475 1.00 80.25 95 PRO A N 1
ATOM 731 C CA . PRO A 1 95 ? -9.308 6.858 19.090 1.00 80.25 95 PRO A CA 1
ATOM 732 C C . PRO A 1 95 ? -7.960 6.133 18.958 1.00 80.25 95 PRO A C 1
ATOM 734 O O . PRO A 1 95 ? -7.778 5.301 18.066 1.00 80.25 95 PRO A O 1
ATOM 737 N N . ILE A 1 96 ? -7.030 6.393 19.885 1.00 81.62 96 ILE A N 1
ATOM 738 C CA . ILE A 1 96 ? -5.704 5.761 19.930 1.00 81.62 96 ILE A CA 1
ATOM 739 C C . ILE A 1 96 ? -5.844 4.267 20.219 1.00 81.62 96 ILE A C 1
ATOM 741 O O . ILE A 1 96 ? -5.314 3.437 19.481 1.00 81.62 96 ILE A O 1
ATOM 745 N N . SER A 1 97 ? -6.594 3.910 21.265 1.00 82.50 97 SER A N 1
ATOM 746 C CA . SER A 1 97 ? -6.770 2.503 21.640 1.00 82.50 97 SER A CA 1
ATOM 747 C C . SER A 1 97 ? -7.541 1.737 20.560 1.00 82.50 97 SER A C 1
ATOM 749 O O . SER A 1 97 ? -7.231 0.580 20.287 1.00 82.50 97 SER A O 1
ATOM 751 N N . PHE A 1 98 ? -8.487 2.399 19.884 1.00 86.50 98 PHE A N 1
ATOM 752 C CA . PHE A 1 98 ? -9.209 1.817 18.753 1.00 86.50 98 PHE A CA 1
ATOM 753 C C . PHE A 1 98 ? -8.297 1.505 17.568 1.00 86.50 98 PHE A C 1
ATOM 755 O O . PHE A 1 98 ? -8.313 0.380 17.079 1.00 86.50 98 PHE A O 1
ATOM 762 N N . CYS A 1 99 ? -7.469 2.455 17.123 1.00 86.62 99 CYS A N 1
ATOM 763 C CA . CYS A 1 99 ? -6.519 2.192 16.039 1.00 86.62 99 CYS A CA 1
ATOM 764 C C . CYS A 1 99 ? -5.509 1.104 16.439 1.00 86.62 99 CYS A C 1
ATOM 766 O O . CYS A 1 99 ? -5.281 0.167 15.675 1.00 86.62 99 CYS A O 1
ATOM 768 N N . ASN A 1 100 ? -4.975 1.163 17.665 1.00 86.50 100 ASN A N 1
ATOM 769 C CA . ASN A 1 100 ? -4.019 0.178 18.181 1.00 86.50 100 ASN A CA 1
ATOM 770 C C . ASN A 1 100 ? -4.572 -1.251 18.185 1.00 86.50 100 ASN A C 1
ATOM 772 O O . ASN A 1 100 ? -3.836 -2.176 17.848 1.00 86.50 100 ASN A O 1
ATOM 776 N N . LEU A 1 101 ? -5.859 -1.436 18.497 1.00 89.06 101 LEU A N 1
ATOM 777 C CA . LEU A 1 101 ? -6.521 -2.738 18.410 1.00 89.06 101 LEU A CA 1
ATOM 778 C C . LEU A 1 101 ? -6.396 -3.340 16.999 1.00 89.06 101 LEU A C 1
ATOM 780 O O . LEU A 1 101 ? -6.037 -4.509 16.849 1.00 89.06 101 LEU A O 1
ATOM 784 N N . PHE A 1 102 ? -6.661 -2.552 15.952 1.00 90.00 102 PHE A N 1
ATOM 785 C CA . PHE A 1 102 ? -6.576 -3.028 14.567 1.00 90.00 102 PHE A CA 1
ATOM 786 C C . PHE A 1 102 ? -5.138 -3.186 14.072 1.00 90.00 102 PHE A C 1
ATOM 788 O O . PHE A 1 102 ? -4.873 -4.136 13.330 1.00 90.00 102 PHE A O 1
ATOM 795 N N . HIS A 1 103 ? -4.208 -2.340 14.522 1.00 89.88 103 HIS A N 1
ATOM 796 C CA . HIS A 1 103 ? -2.778 -2.522 14.260 1.00 89.88 103 HIS A CA 1
ATOM 797 C C . HIS A 1 103 ? -2.279 -3.850 14.856 1.00 89.88 103 HIS A C 1
ATOM 799 O O . HIS A 1 103 ? -1.697 -4.673 14.147 1.00 89.88 103 HIS A O 1
ATOM 805 N N . GLN A 1 104 ? -2.598 -4.128 16.127 1.00 88.56 104 GLN A N 1
ATOM 806 C CA . GLN A 1 104 ? -2.245 -5.389 16.789 1.00 88.56 104 GLN A CA 1
ATOM 807 C C . GLN A 1 104 ? -2.911 -6.596 16.123 1.00 88.56 104 GLN A C 1
ATOM 809 O O . GLN A 1 104 ? -2.250 -7.608 15.878 1.00 88.56 104 GLN A O 1
ATOM 814 N N . LEU A 1 105 ? -4.201 -6.493 15.779 1.00 89.31 105 LEU A N 1
ATOM 815 C CA . LEU A 1 105 ? -4.896 -7.550 15.045 1.00 89.31 105 LEU A CA 1
ATOM 816 C C . LEU A 1 105 ? -4.170 -7.836 13.725 1.00 89.31 105 LEU A C 1
ATOM 818 O O . LEU A 1 105 ? -3.939 -8.995 13.385 1.00 89.31 105 LEU A O 1
ATOM 822 N N . THR A 1 106 ? -3.782 -6.792 12.994 1.00 89.62 106 THR A N 1
ATOM 823 C CA . THR A 1 106 ? -3.085 -6.908 11.707 1.00 89.62 106 THR A CA 1
ATOM 824 C C . THR A 1 106 ? -1.734 -7.592 11.852 1.00 89.62 106 THR A C 1
ATOM 826 O O . THR A 1 106 ? -1.444 -8.520 11.094 1.00 89.62 106 THR A O 1
ATOM 829 N N . ASP A 1 107 ? -0.955 -7.243 12.872 1.00 89.19 107 ASP A N 1
ATOM 830 C CA . ASP A 1 107 ? 0.316 -7.907 13.165 1.00 89.19 107 ASP A CA 1
ATOM 831 C C . ASP A 1 107 ? 0.134 -9.398 13.481 1.00 89.19 107 ASP A C 1
ATOM 833 O O . ASP A 1 107 ? 0.879 -10.245 12.971 1.00 89.19 107 ASP A O 1
ATOM 837 N N . VAL A 1 108 ? -0.877 -9.750 14.283 1.00 87.69 108 VAL A N 1
ATOM 838 C CA . VAL A 1 108 ? -1.202 -11.151 14.602 1.00 87.69 108 VAL A CA 1
ATOM 839 C C . VAL A 1 108 ? -1.647 -11.910 13.346 1.00 87.69 108 VAL A C 1
ATOM 841 O O . VAL A 1 108 ? -1.170 -13.025 13.102 1.00 87.69 108 VAL A O 1
ATOM 844 N N . MET A 1 109 ? -2.489 -11.302 12.504 1.00 87.56 109 MET A N 1
ATOM 845 C CA . MET A 1 109 ? -2.929 -11.875 11.223 1.00 87.56 109 MET A CA 1
ATOM 846 C C . MET A 1 109 ? -1.754 -12.121 10.276 1.00 87.56 109 MET A C 1
ATOM 848 O O . MET A 1 109 ? -1.652 -13.194 9.673 1.00 87.56 109 MET A O 1
ATOM 852 N N . CYS A 1 110 ? -0.838 -11.156 10.165 1.00 86.38 110 CYS A N 1
ATOM 853 C CA . CYS A 1 110 ? 0.356 -11.272 9.336 1.00 86.38 110 CYS A CA 1
ATOM 854 C C . CYS A 1 110 ? 1.278 -12.400 9.816 1.00 86.38 110 CYS A C 1
ATOM 856 O O . CYS A 1 110 ? 1.750 -13.181 8.988 1.00 86.38 110 CYS A O 1
ATOM 858 N N . LYS A 1 111 ? 1.484 -12.544 11.134 1.00 87.19 111 LYS A N 1
ATOM 859 C CA . LYS A 1 111 ? 2.287 -13.635 11.719 1.00 87.19 111 LYS A CA 1
ATOM 860 C C . LYS A 1 111 ? 1.672 -15.015 11.460 1.00 87.19 111 LYS A C 1
ATOM 862 O O . LYS A 1 111 ? 2.396 -15.956 11.145 1.00 87.19 111 LYS A O 1
ATOM 867 N N . ARG A 1 112 ? 0.342 -15.135 11.545 1.00 83.81 112 ARG A N 1
ATOM 868 C CA . ARG A 1 112 ? -0.395 -16.395 11.325 1.00 83.81 112 ARG A CA 1
ATOM 869 C C . ARG A 1 112 ? -0.681 -16.716 9.852 1.00 83.81 112 ARG A C 1
ATOM 871 O O . ARG A 1 112 ? -1.106 -17.826 9.554 1.00 83.81 112 ARG A O 1
ATOM 878 N N . LYS A 1 113 ? -0.455 -15.772 8.927 1.00 83.44 113 LYS A N 1
ATOM 879 C CA . LYS A 1 113 ? -0.773 -15.876 7.484 1.00 83.44 113 LYS A CA 1
ATOM 880 C C . LYS A 1 113 ? -2.261 -16.130 7.170 1.00 83.44 113 LYS A C 1
ATOM 882 O O . LYS A 1 113 ? -2.594 -16.531 6.059 1.00 83.44 113 LYS A O 1
ATOM 887 N N . GLN A 1 114 ? -3.162 -15.863 8.116 1.00 81.62 114 GLN A N 1
ATOM 888 C CA . GLN A 1 114 ? -4.615 -15.988 7.958 1.00 81.62 114 GLN A CA 1
ATOM 889 C C . GLN A 1 114 ? -5.241 -14.590 7.882 1.00 81.62 114 GLN A C 1
ATOM 891 O O . GLN A 1 114 ? -5.729 -14.052 8.869 1.00 81.62 114 GLN A O 1
ATOM 896 N N . THR A 1 115 ? -5.170 -13.968 6.704 1.00 84.56 115 THR A N 1
ATOM 897 C CA . THR A 1 115 ? -5.490 -12.539 6.513 1.00 84.56 115 THR A CA 1
ATOM 898 C C . THR A 1 115 ? -6.836 -12.274 5.831 1.00 84.56 115 THR A C 1
ATOM 900 O O . THR A 1 115 ? -7.330 -11.152 5.871 1.00 84.56 115 THR A O 1
ATOM 903 N N . ILE A 1 116 ? -7.468 -13.280 5.217 1.00 85.12 116 ILE A N 1
ATOM 904 C CA . ILE A 1 116 ? -8.674 -13.088 4.386 1.00 85.12 116 ILE A CA 1
ATOM 905 C C . ILE A 1 116 ? -9.859 -12.559 5.204 1.00 85.12 116 ILE A C 1
ATOM 907 O O . ILE A 1 116 ? -10.537 -11.623 4.782 1.00 85.12 116 ILE A O 1
ATOM 911 N N . GLU A 1 117 ? -10.095 -13.123 6.387 1.00 82.25 117 GLU A N 1
ATOM 912 C CA . GLU A 1 117 ? -11.204 -12.714 7.256 1.00 82.25 117 GLU A CA 1
ATOM 913 C C . GLU A 1 117 ? -11.039 -11.278 7.774 1.00 82.25 117 GLU A C 1
ATOM 915 O O . GLU A 1 117 ? -12.015 -10.529 7.861 1.00 82.25 117 GLU A O 1
ATOM 920 N N . GLY A 1 118 ? -9.792 -10.864 8.024 1.00 85.00 118 GLY A N 1
ATOM 921 C CA . GLY A 1 118 ? -9.448 -9.516 8.471 1.00 85.00 118 GLY A CA 1
ATOM 922 C C . GLY A 1 118 ? -9.860 -8.422 7.493 1.00 85.00 118 GLY A C 1
ATOM 923 O O . GLY A 1 118 ? -10.223 -7.329 7.920 1.00 85.00 118 GLY A O 1
ATOM 924 N N . VAL A 1 119 ? -9.886 -8.718 6.187 1.00 88.81 119 VAL A N 1
ATOM 925 C CA . VAL A 1 119 ? -10.295 -7.747 5.160 1.00 88.81 119 VAL A CA 1
ATOM 926 C C . VAL A 1 119 ? -11.720 -7.263 5.411 1.00 88.81 119 VAL A C 1
ATOM 928 O O . VAL A 1 119 ? -11.982 -6.067 5.334 1.00 88.81 119 VAL A O 1
ATOM 931 N N . VAL A 1 120 ? -12.653 -8.163 5.736 1.00 89.75 120 VAL A N 1
ATOM 932 C CA . VAL A 1 120 ? -14.061 -7.794 5.961 1.00 89.75 120 VAL A CA 1
ATOM 933 C C . VAL A 1 120 ? -14.216 -6.979 7.246 1.00 89.75 120 VAL A C 1
ATOM 935 O O . VAL A 1 120 ? -14.956 -5.991 7.256 1.00 89.75 120 VAL A O 1
ATOM 938 N N . ILE A 1 121 ? -13.489 -7.362 8.298 1.00 90.06 121 ILE A N 1
ATOM 939 C CA . ILE A 1 121 ? -13.509 -6.707 9.612 1.00 90.06 121 ILE A CA 1
ATOM 940 C C . ILE A 1 121 ? -12.985 -5.272 9.489 1.00 90.06 121 ILE A C 1
ATOM 942 O O . ILE A 1 121 ? -13.707 -4.326 9.803 1.00 90.06 121 ILE A O 1
ATOM 946 N N . LEU A 1 122 ? -11.781 -5.095 8.936 1.00 91.19 122 LEU A N 1
ATOM 947 C CA . LEU A 1 122 ? -11.150 -3.781 8.768 1.00 91.19 122 LEU A CA 1
ATOM 948 C C . LEU A 1 122 ? -11.984 -2.860 7.875 1.00 91.19 122 LEU A C 1
ATOM 950 O O . LEU A 1 122 ? -12.158 -1.681 8.169 1.00 91.19 122 LEU A O 1
ATOM 954 N N . ARG A 1 123 ? -12.574 -3.406 6.808 1.00 92.00 123 ARG A N 1
ATOM 955 C CA . ARG A 1 123 ? -13.429 -2.642 5.896 1.00 92.00 123 ARG A CA 1
ATOM 956 C C . ARG A 1 123 ? -14.691 -2.113 6.575 1.00 92.00 123 ARG A C 1
ATOM 958 O O . ARG A 1 123 ? -15.123 -0.999 6.288 1.00 92.00 123 ARG A O 1
ATOM 965 N N . THR A 1 124 ? -15.288 -2.922 7.446 1.00 89.75 124 THR A N 1
ATOM 966 C CA . THR A 1 124 ? -16.479 -2.541 8.217 1.00 89.75 124 THR A CA 1
ATOM 967 C C . THR A 1 124 ? -16.113 -1.514 9.286 1.00 89.75 124 THR A C 1
ATOM 969 O O . THR A 1 124 ? -16.799 -0.501 9.406 1.00 89.75 124 THR A O 1
ATOM 972 N N . ALA A 1 125 ? -14.986 -1.720 9.976 1.00 89.50 125 ALA A N 1
ATOM 973 C CA . ALA A 1 125 ? -14.459 -0.785 10.965 1.00 89.50 125 ALA A CA 1
ATOM 974 C C . ALA A 1 125 ? -14.201 0.602 10.362 1.00 89.50 125 ALA A C 1
ATOM 976 O O . ALA A 1 125 ? -14.711 1.589 10.881 1.00 89.50 125 ALA A O 1
ATOM 977 N N . ILE A 1 126 ? -13.493 0.679 9.228 1.00 89.56 126 ILE A N 1
ATOM 978 C CA . ILE A 1 126 ? -13.189 1.949 8.552 1.00 89.56 126 ILE A CA 1
ATOM 979 C C . ILE A 1 126 ? -14.476 2.695 8.187 1.00 89.56 126 ILE A C 1
ATOM 981 O O . ILE A 1 126 ? -14.622 3.859 8.545 1.00 89.56 126 ILE A O 1
ATOM 985 N N . ARG A 1 127 ? -15.432 2.021 7.533 1.00 89.44 127 ARG A N 1
ATOM 986 C CA . ARG A 1 127 ? -16.683 2.654 7.079 1.00 89.44 127 ARG A CA 1
ATOM 987 C C . ARG A 1 127 ? -17.535 3.208 8.217 1.00 89.44 127 ARG A C 1
ATOM 989 O O . ARG A 1 127 ? -18.223 4.198 8.014 1.00 89.44 127 ARG A O 1
ATOM 996 N N . ARG A 1 128 ? -17.527 2.556 9.383 1.00 88.06 128 ARG A N 1
ATOM 997 C CA . ARG A 1 128 ? -18.278 3.016 10.562 1.00 88.06 128 ARG A CA 1
ATOM 998 C C . ARG A 1 128 ? -17.532 4.077 11.361 1.00 88.06 128 ARG A C 1
ATOM 1000 O O . ARG A 1 128 ? -18.168 4.929 11.969 1.00 88.06 128 ARG A O 1
ATOM 1007 N N . TYR A 1 129 ? -16.204 4.001 11.389 1.00 85.31 129 TYR A N 1
ATOM 1008 C CA . TYR A 1 129 ? -15.373 4.915 12.163 1.00 85.31 129 TYR A CA 1
ATOM 1009 C C . TYR A 1 129 ? -15.190 6.270 11.472 1.00 85.31 129 TYR A C 1
ATOM 1011 O O . TYR A 1 129 ? -15.151 7.298 12.142 1.00 85.31 129 TYR A O 1
ATOM 1019 N N . GLN A 1 130 ? -15.110 6.286 10.138 1.00 83.94 130 GLN A N 1
ATOM 1020 C CA . GLN A 1 130 ? -14.978 7.520 9.368 1.00 83.94 130 GLN A CA 1
ATOM 1021 C C . GLN A 1 130 ? -16.111 8.507 9.680 1.00 83.94 130 GLN A C 1
ATOM 1023 O O . GLN A 1 130 ? -17.296 8.190 9.570 1.00 83.94 130 GLN A O 1
ATOM 1028 N N . THR A 1 131 ? -15.726 9.733 10.037 1.00 77.62 131 THR A N 1
ATOM 1029 C CA . THR A 1 131 ? -16.637 10.875 10.169 1.00 77.62 131 THR A CA 1
ATOM 1030 C C . THR A 1 131 ? -17.165 11.317 8.816 1.00 77.62 131 THR A C 1
ATOM 1032 O O . THR A 1 131 ? -18.354 11.599 8.665 1.00 77.62 131 THR A O 1
ATOM 1035 N N . CYS A 1 132 ? -16.265 11.315 7.839 1.00 80.38 132 CYS A N 1
ATOM 1036 C CA . CYS A 1 132 ? -16.497 11.706 6.475 1.00 80.38 132 CYS A CA 1
ATOM 1037 C C . CYS A 1 132 ? -15.835 10.705 5.516 1.00 80.38 132 CYS A C 1
ATOM 1039 O O . CYS A 1 132 ? -14.780 10.148 5.830 1.00 80.38 132 CYS A O 1
ATOM 1041 N N . PRO A 1 133 ? -16.401 10.490 4.317 1.00 80.31 133 PRO A N 1
ATOM 1042 C CA . PRO A 1 133 ? -15.769 9.658 3.298 1.00 80.31 133 PRO A CA 1
ATOM 1043 C C . PRO A 1 133 ? -14.356 10.157 2.928 1.00 80.31 133 PRO A C 1
ATOM 1045 O O . PRO A 1 133 ? -13.457 9.353 2.711 1.00 80.31 133 PRO A O 1
ATOM 1048 N N . ALA A 1 134 ? -14.126 11.472 2.921 1.00 83.81 134 ALA A N 1
ATOM 1049 C CA . ALA A 1 134 ? -12.836 12.082 2.579 1.00 83.81 134 ALA A CA 1
ATOM 1050 C C . ALA A 1 134 ? -11.773 12.015 3.700 1.00 83.81 134 ALA A C 1
ATOM 1052 O O . ALA A 1 134 ? -10.680 12.562 3.538 1.00 83.81 134 ALA A O 1
ATOM 1053 N N . CYS A 1 135 ? -12.072 11.357 4.825 1.00 85.88 135 CYS A N 1
ATOM 1054 C CA . CYS A 1 135 ? -11.227 11.330 6.014 1.00 85.88 135 CYS A CA 1
ATOM 1055 C C . CYS A 1 135 ? -10.349 10.065 6.021 1.00 85.88 135 CYS A C 1
ATOM 1057 O O . CYS A 1 135 ? -10.856 8.939 6.099 1.00 85.88 135 CYS A O 1
ATOM 1059 N N . LEU A 1 136 ? -9.026 10.230 5.956 1.00 86.25 136 LEU A N 1
ATOM 1060 C CA . LEU A 1 136 ? -8.067 9.125 6.013 1.00 86.25 136 LEU A CA 1
ATOM 1061 C C . LEU A 1 136 ? -7.787 8.738 7.469 1.00 86.25 136 LEU A C 1
ATOM 1063 O O . LEU A 1 136 ? -7.379 9.565 8.281 1.00 86.25 136 LEU A O 1
ATOM 1067 N N . THR A 1 137 ? -7.955 7.457 7.788 1.00 87.25 137 THR A N 1
ATOM 1068 C CA . THR A 1 137 ? -7.687 6.891 9.123 1.00 87.25 137 THR A CA 1
ATOM 1069 C C . THR A 1 137 ? -6.439 6.007 9.100 1.00 87.25 137 THR A C 1
ATOM 1071 O O . THR A 1 137 ? -6.113 5.435 8.058 1.00 87.25 137 THR A O 1
ATOM 1074 N N . ALA A 1 138 ? -5.765 5.825 10.242 1.00 87.06 138 ALA A N 1
ATOM 1075 C CA . ALA A 1 138 ? -4.571 4.971 10.340 1.00 87.06 138 ALA A CA 1
ATOM 1076 C C . ALA A 1 138 ? -4.829 3.516 9.883 1.00 87.06 138 ALA A C 1
ATOM 1078 O O . ALA A 1 138 ? -3.985 2.905 9.221 1.00 87.06 138 ALA A O 1
ATOM 1079 N N . ILE A 1 139 ? -6.048 3.019 10.127 1.00 89.62 139 ILE A N 1
ATOM 1080 C CA . ILE A 1 139 ? -6.517 1.659 9.804 1.00 89.62 139 ILE A CA 1
ATOM 1081 C C . ILE A 1 139 ? -6.528 1.389 8.285 1.00 89.62 139 ILE A C 1
ATOM 1083 O O . ILE A 1 139 ? -6.476 0.241 7.840 1.00 89.62 139 ILE A O 1
ATOM 1087 N N . HIS A 1 140 ? -6.547 2.432 7.444 1.00 91.06 140 HIS A N 1
ATOM 1088 C CA . HIS A 1 140 ? -6.457 2.252 5.991 1.00 91.06 140 HIS A CA 1
ATOM 1089 C C . HIS A 1 140 ? -5.148 1.578 5.575 1.00 91.06 140 HIS A C 1
ATOM 1091 O O . HIS A 1 140 ? -5.142 0.772 4.645 1.00 91.06 140 HIS A O 1
ATOM 1097 N N . SER A 1 141 ? -4.043 1.885 6.258 1.00 91.19 141 SER A N 1
ATOM 1098 C CA . SER A 1 141 ? -2.752 1.258 5.969 1.00 91.19 141 SER A CA 1
ATOM 1099 C C . SER A 1 141 ? -2.767 -0.243 6.288 1.00 91.19 141 SER A C 1
ATOM 1101 O O . SER A 1 141 ? -2.315 -1.043 5.463 1.00 91.19 141 SER A O 1
ATOM 1103 N N . ASP A 1 142 ? -3.400 -0.631 7.398 1.00 91.62 142 ASP A N 1
ATOM 1104 C CA . ASP A 1 142 ? -3.585 -2.027 7.800 1.00 91.62 142 ASP A CA 1
ATOM 1105 C C . ASP A 1 142 ? -4.439 -2.802 6.795 1.00 91.62 142 ASP A C 1
ATOM 1107 O O . ASP A 1 142 ? -4.083 -3.910 6.390 1.00 91.62 142 ASP A O 1
ATOM 1111 N N . LEU A 1 143 ? -5.547 -2.210 6.326 1.00 93.12 143 LEU A N 1
ATOM 1112 C CA . LEU A 1 143 ? -6.406 -2.830 5.313 1.00 93.12 143 LEU A CA 1
ATOM 1113 C C . LEU A 1 143 ? -5.595 -3.198 4.066 1.00 93.12 143 LEU A C 1
ATOM 1115 O O . LEU A 1 143 ? -5.731 -4.308 3.541 1.00 93.12 143 LEU A O 1
ATOM 1119 N N . LEU A 1 144 ? -4.741 -2.286 3.596 1.00 93.12 144 LEU A N 1
ATOM 1120 C CA . LEU A 1 144 ? -3.899 -2.526 2.427 1.00 93.12 144 LEU A CA 1
ATOM 1121 C C . LEU A 1 144 ? -2.843 -3.599 2.694 1.00 93.12 144 LEU A C 1
ATOM 1123 O O . LEU A 1 144 ? -2.630 -4.460 1.837 1.00 93.12 144 LEU A O 1
ATOM 1127 N N . GLN A 1 145 ? -2.225 -3.594 3.876 1.00 92.75 145 GLN A N 1
ATOM 1128 C CA . GLN A 1 145 ? -1.272 -4.623 4.289 1.00 92.75 145 GLN A CA 1
ATOM 1129 C C . GLN A 1 145 ? -1.917 -6.016 4.288 1.00 92.75 145 GLN A C 1
ATOM 1131 O O . GLN A 1 145 ? -1.386 -6.949 3.680 1.00 92.75 145 GLN A O 1
ATOM 1136 N N . VAL A 1 146 ? -3.097 -6.153 4.895 1.00 92.31 146 VAL A N 1
ATOM 1137 C CA . VAL A 1 146 ? -3.860 -7.408 4.937 1.00 92.31 146 VAL A CA 1
ATOM 1138 C C . VAL A 1 146 ? -4.256 -7.858 3.528 1.00 92.31 146 VAL A C 1
ATOM 1140 O O . VAL A 1 146 ? -4.075 -9.030 3.191 1.00 92.31 146 VAL A O 1
ATOM 1143 N N . CYS A 1 147 ? -4.722 -6.942 2.672 1.00 92.50 147 CYS A N 1
ATOM 1144 C CA . CYS A 1 147 ? -5.085 -7.250 1.284 1.00 92.50 147 CYS A CA 1
ATOM 1145 C C . CYS A 1 147 ? -3.886 -7.732 0.451 1.00 92.50 147 CYS A C 1
ATOM 1147 O O . CYS A 1 147 ? -4.011 -8.700 -0.306 1.00 92.50 147 CYS A O 1
ATOM 1149 N N . LEU A 1 148 ? -2.720 -7.091 0.602 1.00 91.19 148 LEU A N 1
ATOM 1150 C CA . LEU A 1 148 ? -1.479 -7.489 -0.070 1.00 91.19 148 LEU A CA 1
ATOM 1151 C C . LEU A 1 148 ? -1.034 -8.887 0.374 1.00 91.19 148 LEU A C 1
ATOM 1153 O O . LEU A 1 148 ? -0.720 -9.727 -0.471 1.00 91.19 148 LEU A O 1
ATOM 1157 N N . MET A 1 149 ? -1.076 -9.167 1.678 1.00 90.00 149 MET A N 1
ATOM 1158 C CA . MET A 1 149 ? -0.717 -10.478 2.231 1.00 90.00 149 MET A CA 1
ATOM 1159 C C . MET A 1 149 ? -1.698 -11.578 1.809 1.00 90.00 149 MET A C 1
ATOM 1161 O O . MET A 1 149 ? -1.278 -12.681 1.466 1.00 90.00 149 MET A O 1
ATOM 1165 N N . ALA A 1 150 ? -2.998 -11.272 1.771 1.00 89.06 150 ALA A N 1
ATOM 1166 C CA . ALA A 1 150 ? -4.042 -12.179 1.288 1.00 89.06 150 ALA A CA 1
ATOM 1167 C C . ALA A 1 150 ? -4.017 -12.386 -0.239 1.00 89.06 150 ALA A C 1
ATOM 1169 O O . ALA A 1 150 ? -4.769 -13.212 -0.752 1.00 89.06 150 ALA A O 1
ATOM 1170 N N . LYS A 1 151 ? -3.215 -11.605 -0.982 1.00 89.69 151 LYS A N 1
ATOM 1171 C CA . LYS A 1 151 ? -3.242 -11.511 -2.454 1.00 89.69 151 LYS A CA 1
ATOM 1172 C C . LYS A 1 151 ? -4.637 -11.183 -3.018 1.00 89.69 151 LYS A C 1
ATOM 1174 O O . LYS A 1 151 ? -4.920 -11.443 -4.185 1.00 89.69 151 LYS A O 1
ATOM 1179 N N . CYS A 1 152 ? -5.504 -10.575 -2.207 1.00 90.44 152 CYS A N 1
ATOM 1180 C CA . CYS A 1 152 ? -6.867 -10.208 -2.572 1.00 90.44 152 CYS A CA 1
ATOM 1181 C C . CYS A 1 152 ? -6.974 -8.684 -2.649 1.00 90.44 152 CYS A C 1
ATOM 1183 O O . CYS A 1 152 ? -7.244 -8.009 -1.661 1.00 90.44 152 CYS A O 1
ATOM 1185 N N . LEU A 1 153 ? -6.722 -8.135 -3.840 1.00 90.69 153 LEU A N 1
ATOM 1186 C CA . LEU A 1 153 ? -6.554 -6.688 -4.030 1.00 90.69 153 LEU A CA 1
ATOM 1187 C C . LEU A 1 153 ? -7.857 -5.950 -4.368 1.00 90.69 153 LEU A C 1
ATOM 1189 O O . LEU A 1 153 ? -7.966 -4.749 -4.140 1.00 90.69 153 LEU A O 1
ATOM 1193 N N . LYS A 1 154 ? -8.860 -6.657 -4.906 1.00 89.00 154 LYS A N 1
ATOM 1194 C CA . LYS A 1 154 ? -10.137 -6.054 -5.330 1.00 89.00 154 LYS A CA 1
ATOM 1195 C C . LYS A 1 154 ? -10.861 -5.303 -4.198 1.00 89.00 154 LYS A C 1
ATOM 1197 O O . LYS A 1 154 ? -11.336 -4.202 -4.463 1.00 89.00 154 LYS A O 1
ATOM 1202 N N . PRO A 1 155 ? -10.930 -5.816 -2.951 1.00 88.31 155 PRO A N 1
ATOM 1203 C CA . PRO A 1 155 ? -11.623 -5.127 -1.860 1.00 88.31 155 PRO A CA 1
ATOM 1204 C C . PRO A 1 155 ? -10.983 -3.803 -1.425 1.00 88.31 155 PRO A C 1
ATOM 1206 O O . PRO A 1 155 ? -11.668 -2.999 -0.799 1.00 88.31 155 PRO A O 1
ATOM 1209 N N . ALA A 1 156 ? -9.704 -3.580 -1.746 1.00 90.06 156 ALA A N 1
ATOM 1210 C CA . ALA A 1 156 ? -8.979 -2.355 -1.413 1.00 90.06 156 ALA A CA 1
ATOM 1211 C C . ALA A 1 156 ? -9.246 -1.205 -2.398 1.00 90.06 156 ALA A C 1
ATOM 1213 O O . ALA A 1 156 ? -9.088 -0.043 -2.035 1.00 90.06 156 ALA A O 1
ATOM 1214 N N . LEU A 1 157 ? -9.668 -1.510 -3.632 1.00 90.88 157 LEU A N 1
ATOM 1215 C CA . LEU A 1 157 ? -9.858 -0.512 -4.690 1.00 90.88 157 LEU A CA 1
ATOM 1216 C C . LEU A 1 157 ? -10.810 0.633 -4.320 1.00 90.88 157 LEU A C 1
ATOM 1218 O O . LEU A 1 157 ? -10.418 1.772 -4.545 1.00 90.88 157 LEU A O 1
ATOM 1222 N N . PRO A 1 158 ? -11.985 0.396 -3.700 1.00 91.38 158 PRO A N 1
ATOM 1223 C CA . PRO A 1 158 ? -12.892 1.487 -3.346 1.00 91.38 158 PRO A CA 1
ATOM 1224 C C . PRO A 1 158 ? -12.268 2.521 -2.401 1.00 91.38 158 PRO A C 1
ATOM 1226 O O . PRO A 1 158 ? -12.598 3.694 -2.485 1.00 91.38 158 PRO A O 1
ATOM 1229 N N . PHE A 1 159 ? -11.351 2.091 -1.528 1.00 89.88 159 PHE A N 1
ATOM 1230 C CA . PHE A 1 159 ? -10.632 2.979 -0.611 1.00 89.88 159 PHE A CA 1
ATOM 1231 C C . PHE A 1 159 ? -9.467 3.680 -1.312 1.00 89.88 159 PHE A C 1
ATOM 1233 O O . PHE A 1 159 ? -9.156 4.819 -1.014 1.00 89.88 159 PHE A O 1
ATOM 1240 N N . LEU A 1 160 ? -8.816 3.028 -2.277 1.00 89.75 160 LEU A N 1
ATOM 1241 C CA . LEU A 1 160 ? -7.715 3.633 -3.035 1.00 89.75 160 LEU A CA 1
ATOM 1242 C C . LEU A 1 160 ? -8.171 4.592 -4.142 1.00 89.75 160 LEU A C 1
ATOM 1244 O O . LEU A 1 160 ? -7.363 5.384 -4.625 1.00 89.75 160 LEU A O 1
ATOM 1248 N N . GLU A 1 161 ? -9.401 4.455 -4.629 1.00 88.88 161 GLU A N 1
ATOM 1249 C CA . GLU A 1 161 ? -9.980 5.324 -5.662 1.00 88.88 161 GLU A CA 1
ATOM 1250 C C . GLU A 1 161 ? -10.625 6.580 -5.060 1.00 88.88 161 GLU A C 1
ATOM 1252 O O . GLU A 1 161 ? -10.905 7.532 -5.784 1.00 88.88 161 GLU A O 1
ATOM 1257 N N . GLN A 1 162 ? -10.801 6.598 -3.740 1.00 87.75 162 GLN A N 1
ATOM 1258 C CA . GLN A 1 162 ? -11.302 7.734 -2.991 1.00 87.75 162 GLN A CA 1
ATOM 1259 C C . GLN A 1 162 ? -10.236 8.823 -2.825 1.00 87.75 162 GLN A C 1
ATOM 1261 O O . GLN A 1 162 ? -9.059 8.544 -2.588 1.00 87.75 162 GLN A O 1
ATOM 1266 N N . GLU A 1 163 ? -10.661 10.079 -2.935 1.00 83.44 163 GLU A N 1
ATOM 1267 C CA . GLU A 1 163 ? -9.811 11.240 -2.689 1.00 83.44 163 GLU A CA 1
ATOM 1268 C C . GLU A 1 163 ? -9.947 11.659 -1.224 1.00 83.44 163 GLU A C 1
ATOM 1270 O O . GLU A 1 163 ? -11.025 12.045 -0.770 1.00 83.44 163 GLU A O 1
ATOM 1275 N N . TYR A 1 164 ? -8.850 11.540 -0.476 1.00 85.75 164 TYR A N 1
ATOM 1276 C CA . TYR A 1 164 ? -8.797 11.944 0.924 1.00 85.75 164 TYR A CA 1
ATOM 1277 C C . TYR A 1 164 ? -8.291 13.379 1.033 1.00 85.75 164 TYR A C 1
ATOM 1279 O O . TYR A 1 164 ? -7.205 13.694 0.542 1.00 85.75 164 TYR A O 1
ATOM 1287 N N . SER A 1 165 ? -9.074 14.233 1.686 1.00 82.25 165 SER A N 1
ATOM 1288 C CA . SER A 1 165 ? -8.747 15.648 1.903 1.00 82.25 165 SER A CA 1
ATOM 1289 C C . SER A 1 165 ? -8.280 15.918 3.330 1.00 82.25 165 SER A C 1
ATOM 1291 O O . SER A 1 165 ? -7.487 16.829 3.549 1.00 82.25 165 SER A O 1
ATOM 1293 N N . GLU A 1 166 ? -8.732 15.109 4.289 1.00 83.69 166 GLU A N 1
ATOM 1294 C CA . GLU A 1 166 ? -8.485 15.315 5.714 1.00 83.69 166 GLU A CA 1
ATOM 1295 C C . GLU A 1 166 ? -7.870 14.063 6.344 1.00 83.69 166 GLU A C 1
ATOM 1297 O O . GLU A 1 166 ? -8.203 12.930 5.988 1.00 83.69 166 GLU A O 1
ATOM 1302 N N . LEU A 1 167 ? -6.955 14.264 7.292 1.00 83.06 167 LEU A N 1
ATOM 1303 C CA . LEU A 1 167 ? -6.448 13.196 8.148 1.00 83.06 167 LEU A CA 1
ATOM 1304 C C . LEU A 1 167 ? -7.298 13.171 9.414 1.00 83.06 167 LEU A C 1
ATOM 1306 O O . LEU A 1 167 ? -7.450 14.198 10.071 1.00 83.06 167 LEU A O 1
ATOM 1310 N N . LEU A 1 168 ? -7.833 12.005 9.774 1.00 78.62 168 LEU A N 1
ATOM 1311 C CA . LEU A 1 168 ? -8.608 11.865 11.000 1.00 78.62 168 LEU A CA 1
ATOM 1312 C C . LEU A 1 168 ? -7.654 11.819 12.199 1.00 78.62 168 LEU A C 1
ATOM 1314 O O . LEU A 1 168 ? -7.147 10.755 12.557 1.00 78.62 168 LEU A O 1
ATOM 1318 N N . THR A 1 169 ? -7.383 12.985 12.783 1.00 68.88 169 THR A N 1
ATOM 1319 C CA . THR A 1 169 ? -6.462 13.161 13.915 1.00 68.88 169 THR A CA 1
ATOM 1320 C C . THR A 1 169 ? -7.167 13.287 15.264 1.00 68.88 169 THR A C 1
ATOM 1322 O O . THR A 1 169 ? -6.541 13.764 16.212 1.00 68.88 169 THR A O 1
ATOM 1325 N N . ASP A 1 170 ? -8.446 12.907 15.366 1.00 58.91 170 ASP A N 1
ATOM 1326 C CA . ASP A 1 170 ? -9.202 1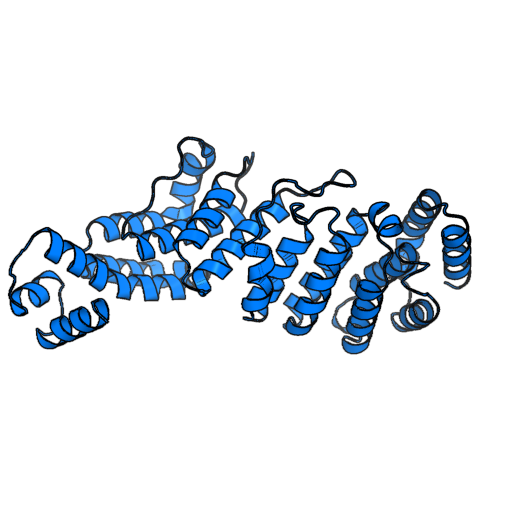2.933 16.624 1.00 58.91 170 ASP A CA 1
ATOM 1327 C C . ASP A 1 170 ? -8.351 12.265 17.721 1.00 58.91 170 ASP A C 1
ATOM 1329 O O . ASP A 1 170 ? -7.950 11.113 17.576 1.00 58.91 170 ASP A O 1
ATOM 1333 N N . GLY A 1 171 ? -7.967 13.015 18.763 1.00 55.38 171 GLY A N 1
ATOM 1334 C CA . GLY A 1 171 ? -7.090 12.546 19.852 1.00 55.38 171 GLY A CA 1
ATOM 1335 C C . GLY A 1 171 ? -5.589 12.874 19.746 1.00 55.38 171 GLY A C 1
ATOM 1336 O O . GLY A 1 171 ? -4.833 12.518 20.646 1.00 55.38 171 GLY A O 1
ATOM 1337 N N . GLY A 1 172 ? -5.134 13.575 18.702 1.00 53.81 172 GLY A N 1
ATOM 1338 C CA . GLY A 1 172 ? -3.848 14.294 18.700 1.00 53.81 172 GLY A CA 1
ATOM 1339 C C . GLY A 1 172 ? -2.581 13.506 18.333 1.00 53.81 172 GLY A C 1
ATOM 1340 O O . GLY A 1 172 ? -1.509 14.104 18.280 1.00 53.81 172 GLY A O 1
ATOM 1341 N N . GLN A 1 173 ? -2.658 12.208 18.027 1.00 55.84 173 GLN A N 1
ATOM 1342 C CA . GLN A 1 173 ? -1.499 11.423 17.569 1.00 55.84 173 GLN A CA 1
ATOM 1343 C C . GLN A 1 173 ? -1.823 10.627 16.304 1.00 55.84 173 GLN A C 1
ATOM 1345 O O . GLN A 1 173 ? -2.097 9.431 16.344 1.00 55.84 173 GLN A O 1
ATOM 1350 N N . PHE A 1 174 ? -1.767 11.296 15.153 1.00 68.00 174 PHE A N 1
ATOM 1351 C CA . PHE A 1 174 ? -1.668 10.605 13.871 1.00 68.00 174 PHE A CA 1
ATOM 1352 C C . PHE A 1 174 ? -0.184 10.433 13.533 1.00 68.00 174 PHE A C 1
ATOM 1354 O O . PHE A 1 174 ? 0.496 11.407 13.208 1.00 68.00 174 PHE A O 1
ATOM 1361 N N . ASP A 1 175 ? 0.332 9.205 13.607 1.00 80.38 175 ASP A N 1
ATOM 1362 C CA . ASP A 1 175 ? 1.707 8.931 13.182 1.00 80.38 175 ASP A CA 1
ATOM 1363 C C . ASP A 1 175 ? 1.812 9.054 11.652 1.00 80.38 175 ASP A C 1
ATOM 1365 O O . ASP A 1 175 ? 1.132 8.354 10.892 1.00 80.38 175 ASP A O 1
ATOM 1369 N N . ALA A 1 176 ? 2.702 9.936 11.190 1.00 83.12 176 ALA A N 1
ATOM 1370 C CA . ALA A 1 176 ? 3.013 10.137 9.776 1.00 83.12 176 ALA A CA 1
ATOM 1371 C C . ALA A 1 176 ? 3.404 8.827 9.066 1.00 83.12 176 ALA A C 1
ATOM 1373 O O . ALA A 1 176 ? 3.204 8.689 7.854 1.00 83.12 176 ALA A O 1
ATOM 1374 N N . ARG A 1 177 ? 3.902 7.833 9.814 1.00 87.88 177 ARG A N 1
ATOM 1375 C CA . ARG A 1 177 ? 4.161 6.479 9.320 1.00 87.88 177 ARG A CA 1
ATOM 1376 C C . ARG A 1 177 ? 2.945 5.863 8.629 1.00 87.88 177 ARG A C 1
ATOM 1378 O O . ARG A 1 177 ? 3.120 5.240 7.584 1.00 87.88 177 ARG A O 1
ATOM 1385 N N . TYR A 1 178 ? 1.732 6.034 9.154 1.00 88.00 178 TYR A N 1
ATOM 1386 C CA . TYR A 1 178 ? 0.539 5.416 8.567 1.00 88.00 178 TYR A CA 1
ATOM 1387 C C . TYR A 1 178 ? 0.134 6.070 7.245 1.00 88.00 178 TYR A C 1
ATOM 1389 O O . TYR A 1 178 ? -0.304 5.366 6.335 1.00 88.00 178 TYR A O 1
ATOM 1397 N N . VAL A 1 179 ? 0.375 7.379 7.079 1.00 89.00 179 VAL A N 1
ATOM 1398 C CA . VAL A 1 179 ? 0.229 8.046 5.771 1.00 89.00 179 VAL A CA 1
ATOM 1399 C C . VAL A 1 179 ? 1.216 7.448 4.768 1.00 89.00 179 VAL A C 1
ATOM 1401 O O . VAL A 1 179 ? 0.828 7.060 3.665 1.00 89.00 179 VAL A O 1
ATOM 1404 N N . LEU A 1 180 ? 2.490 7.329 5.156 1.00 90.50 180 LEU A N 1
ATOM 1405 C CA . LEU A 1 180 ? 3.535 6.754 4.304 1.00 90.50 180 LEU A CA 1
ATOM 1406 C C . LEU A 1 180 ? 3.199 5.316 3.892 1.00 90.50 180 LEU A C 1
ATOM 1408 O O . LEU A 1 180 ? 3.289 4.976 2.713 1.00 90.50 180 LEU A O 1
ATOM 1412 N N . LEU A 1 181 ? 2.781 4.480 4.846 1.00 92.38 181 LEU A N 1
ATOM 1413 C CA . LEU A 1 181 ? 2.389 3.094 4.588 1.00 92.38 181 LEU A CA 1
ATOM 1414 C C . LEU A 1 181 ? 1.164 3.009 3.679 1.00 92.38 181 LEU A C 1
ATOM 1416 O O . LEU A 1 181 ? 1.165 2.200 2.754 1.00 92.38 181 LEU A O 1
ATOM 1420 N N . PHE A 1 182 ? 0.157 3.860 3.885 1.00 93.12 182 PHE A N 1
ATOM 1421 C CA . PHE A 1 182 ? -1.027 3.900 3.032 1.00 93.12 182 PHE A CA 1
ATOM 1422 C C . PHE A 1 182 ? -0.662 4.161 1.565 1.00 93.12 182 PHE A C 1
ATOM 1424 O O . PHE A 1 182 ? -1.017 3.373 0.686 1.00 93.12 182 PHE A O 1
ATOM 1431 N N . TYR A 1 183 ? 0.113 5.215 1.290 1.00 93.25 183 TYR A N 1
ATOM 1432 C CA . TYR A 1 183 ? 0.512 5.538 -0.082 1.00 93.25 183 TYR A CA 1
ATOM 1433 C C . TYR A 1 183 ? 1.491 4.518 -0.672 1.00 93.25 183 TYR A C 1
ATOM 1435 O O . TYR A 1 183 ? 1.379 4.166 -1.848 1.00 93.25 183 TYR A O 1
ATOM 1443 N N . TYR A 1 184 ? 2.415 3.990 0.133 1.00 94.75 184 TYR A N 1
ATOM 1444 C CA . TYR A 1 184 ? 3.342 2.947 -0.299 1.00 94.75 184 TYR A CA 1
ATOM 1445 C C . TYR A 1 184 ? 2.611 1.654 -0.689 1.00 94.75 184 TYR A C 1
ATOM 1447 O O . TYR A 1 184 ? 2.799 1.143 -1.798 1.00 94.75 184 TYR A O 1
ATOM 1455 N N . TYR A 1 185 ? 1.735 1.145 0.182 1.00 95.06 185 TYR A N 1
ATOM 1456 C CA . TYR A 1 185 ? 0.947 -0.051 -0.098 1.00 95.06 185 TYR A CA 1
ATOM 1457 C C . TYR A 1 185 ? -0.056 0.184 -1.226 1.00 95.06 185 TYR A C 1
ATOM 1459 O O . TYR A 1 185 ? -0.191 -0.677 -2.092 1.00 95.06 185 TYR A O 1
ATOM 1467 N N . GLY A 1 186 ? -0.683 1.360 -1.306 1.00 94.06 186 GLY A N 1
ATOM 1468 C CA . GLY A 1 186 ? -1.547 1.730 -2.429 1.00 94.06 186 GLY A CA 1
ATOM 1469 C C . GLY A 1 186 ? -0.798 1.710 -3.764 1.00 94.06 186 GLY A C 1
ATOM 1470 O O . GLY A 1 186 ? -1.270 1.125 -4.741 1.00 94.06 186 G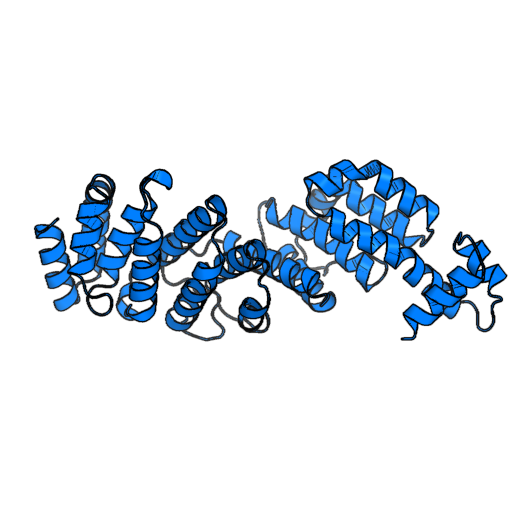LY A O 1
ATOM 1471 N N . GLY A 1 187 ? 0.428 2.243 -3.788 1.00 93.94 187 GLY A N 1
ATOM 1472 C CA . GLY A 1 187 ? 1.331 2.155 -4.935 1.00 93.94 187 GLY A CA 1
ATOM 1473 C C . GLY A 1 187 ? 1.644 0.710 -5.337 1.00 93.94 187 GLY A C 1
ATOM 1474 O O . GLY A 1 187 ? 1.609 0.379 -6.524 1.00 93.94 187 GLY A O 1
ATOM 1475 N N . MET A 1 188 ? 1.880 -0.177 -4.364 1.00 93.31 188 MET A N 1
ATOM 1476 C CA . MET A 1 188 ? 2.087 -1.609 -4.615 1.00 93.31 188 MET A CA 1
ATOM 1477 C C . MET A 1 188 ? 0.839 -2.292 -5.180 1.00 93.31 188 MET A C 1
ATOM 1479 O O . MET A 1 188 ? 0.945 -3.025 -6.162 1.00 93.31 188 MET A O 1
ATOM 1483 N N . VAL A 1 189 ? -0.340 -2.029 -4.609 1.00 93.88 189 VAL A N 1
ATOM 1484 C CA . VAL A 1 189 ? -1.615 -2.581 -5.089 1.00 93.88 189 VAL A CA 1
ATOM 1485 C C . VAL A 1 189 ? -1.846 -2.189 -6.549 1.00 93.88 189 VAL A C 1
ATOM 1487 O O . VAL A 1 189 ? -2.099 -3.054 -7.391 1.00 93.88 189 VAL A O 1
ATOM 1490 N N . TYR A 1 190 ? -1.686 -0.908 -6.887 1.00 94.19 190 TYR A N 1
ATOM 1491 C CA . TYR A 1 190 ? -1.833 -0.443 -8.266 1.00 94.19 190 TYR A CA 1
ATOM 1492 C C . TYR A 1 190 ? -0.766 -1.009 -9.210 1.00 94.19 190 TYR A C 1
ATOM 1494 O O . TYR A 1 190 ? -1.082 -1.313 -10.363 1.00 94.19 190 TYR A O 1
ATOM 1502 N N . ALA A 1 191 ? 0.472 -1.198 -8.741 1.00 91.81 191 ALA A N 1
ATOM 1503 C CA . ALA A 1 191 ? 1.529 -1.833 -9.526 1.00 91.81 191 ALA A CA 1
ATOM 1504 C C . ALA A 1 191 ? 1.207 -3.308 -9.832 1.00 91.81 191 ALA A C 1
ATOM 1506 O O . ALA A 1 191 ? 1.401 -3.756 -10.964 1.00 91.81 191 ALA A O 1
ATOM 1507 N N . CYS A 1 192 ? 0.655 -4.047 -8.864 1.00 90.19 192 CYS A N 1
ATOM 1508 C CA . CYS A 1 192 ? 0.179 -5.418 -9.063 1.00 90.19 192 CYS A CA 1
ATOM 1509 C C . CYS A 1 192 ? -0.992 -5.486 -10.054 1.00 90.19 192 CYS A C 1
ATOM 1511 O O . CYS A 1 192 ? -1.039 -6.395 -10.877 1.00 90.19 192 CYS A O 1
ATOM 1513 N N . LEU A 1 193 ? -1.895 -4.503 -10.020 1.00 90.81 193 LEU A N 1
ATOM 1514 C CA . LEU A 1 193 ? -3.032 -4.387 -10.941 1.00 90.81 193 LEU A CA 1
ATOM 1515 C C . LEU A 1 193 ? -2.671 -3.770 -12.303 1.00 90.81 193 LEU A C 1
ATOM 1517 O O . LEU A 1 193 ? -3.567 -3.447 -13.078 1.00 90.81 193 LEU A O 1
ATOM 1521 N N . HIS A 1 194 ? -1.381 -3.569 -12.595 1.00 89.38 194 HIS A N 1
ATOM 1522 C CA . HIS A 1 194 ? -0.886 -2.967 -13.840 1.00 89.38 194 HIS A CA 1
ATOM 1523 C C . HIS A 1 194 ? -1.392 -1.535 -14.122 1.00 89.38 194 HIS A C 1
ATOM 1525 O O . HIS A 1 194 ? -1.174 -0.990 -15.206 1.00 89.38 194 HIS A O 1
ATOM 1531 N N . LYS A 1 195 ? -2.002 -0.864 -13.134 1.00 92.19 195 LYS A N 1
ATOM 1532 C CA . LYS A 1 195 ? -2.425 0.544 -13.202 1.00 92.19 195 LYS A CA 1
ATOM 1533 C C . LYS A 1 195 ? -1.228 1.461 -12.892 1.00 92.19 195 LYS A C 1
ATOM 1535 O O . LYS A 1 195 ? -1.228 2.207 -11.914 1.00 92.19 195 LYS A O 1
ATOM 1540 N N . TYR A 1 196 ? -0.187 1.411 -13.729 1.00 91.44 196 TYR A N 1
ATOM 1541 C CA . TYR A 1 196 ? 1.112 2.042 -13.442 1.00 91.44 196 TYR A CA 1
ATOM 1542 C C . TYR A 1 196 ? 1.059 3.564 -13.242 1.00 91.44 196 TYR A C 1
ATOM 1544 O O . TYR A 1 196 ? 1.807 4.086 -12.426 1.00 91.44 196 TYR A O 1
ATOM 1552 N N . LEU A 1 197 ? 0.169 4.287 -13.934 1.00 91.81 197 LEU A N 1
ATOM 1553 C CA . LEU A 1 197 ? 0.035 5.743 -13.757 1.00 91.81 197 LEU A CA 1
ATOM 1554 C C . LEU A 1 197 ? -0.426 6.108 -12.340 1.00 91.81 197 LEU A C 1
ATOM 1556 O O . LEU A 1 197 ? 0.165 6.974 -11.701 1.00 91.81 197 LEU A O 1
ATOM 1560 N N . ARG A 1 198 ? -1.444 5.405 -11.828 1.00 92.38 198 ARG A N 1
ATOM 1561 C CA . ARG A 1 198 ? -1.930 5.586 -10.452 1.00 92.38 198 ARG A CA 1
ATOM 1562 C C . ARG A 1 198 ? -0.888 5.115 -9.438 1.00 92.38 198 ARG A C 1
ATOM 1564 O O . ARG A 1 198 ? -0.663 5.805 -8.453 1.00 92.38 198 ARG A O 1
ATOM 1571 N N . ALA A 1 199 ? -0.193 4.008 -9.714 1.00 93.75 199 ALA A N 1
ATOM 1572 C CA . ALA A 1 199 ? 0.906 3.543 -8.866 1.00 93.75 199 ALA A CA 1
ATOM 1573 C C . ALA A 1 199 ? 2.007 4.605 -8.717 1.00 93.75 199 ALA A C 1
ATOM 1575 O O . ALA A 1 199 ? 2.468 4.863 -7.609 1.00 93.75 199 ALA A O 1
ATOM 1576 N N . LEU A 1 200 ? 2.395 5.253 -9.819 1.00 91.88 200 LEU A N 1
ATOM 1577 C CA . LEU A 1 200 ? 3.393 6.320 -9.801 1.00 91.88 200 LEU A CA 1
ATOM 1578 C C . LEU A 1 200 ? 2.926 7.531 -9.014 1.00 91.88 200 LEU A C 1
ATOM 1580 O O . LEU A 1 200 ? 3.702 8.029 -8.210 1.00 91.88 200 LEU A O 1
ATOM 1584 N N . LEU A 1 201 ? 1.671 7.954 -9.187 1.00 91.69 201 LEU A N 1
ATOM 1585 C CA . LEU A 1 201 ? 1.099 9.049 -8.407 1.00 91.69 201 LEU A CA 1
ATOM 1586 C C . LEU A 1 201 ? 1.201 8.764 -6.901 1.00 91.69 201 LEU A C 1
ATOM 1588 O O . LEU A 1 201 ? 1.744 9.577 -6.163 1.00 91.69 201 LEU A O 1
ATOM 1592 N N . PHE A 1 202 ? 0.765 7.581 -6.461 1.00 92.00 202 PHE A N 1
ATOM 1593 C CA . PHE A 1 202 ? 0.812 7.177 -5.052 1.00 92.00 202 PHE A CA 1
ATOM 1594 C C . PHE A 1 202 ? 2.247 7.114 -4.509 1.00 92.00 202 PHE A C 1
ATOM 1596 O O . PHE A 1 202 ? 2.531 7.620 -3.424 1.00 92.00 202 PHE A O 1
ATOM 1603 N N . LEU A 1 203 ? 3.180 6.552 -5.283 1.00 91.75 203 LEU A N 1
ATOM 1604 C CA . LEU A 1 203 ? 4.593 6.506 -4.904 1.00 91.75 203 LEU A CA 1
ATOM 1605 C C . LEU A 1 203 ? 5.228 7.904 -4.876 1.00 91.75 203 LEU A C 1
ATOM 1607 O O . LEU A 1 203 ? 6.038 8.176 -3.997 1.00 91.75 203 LEU A O 1
ATOM 1611 N N . THR A 1 204 ? 4.854 8.806 -5.789 1.00 89.69 204 THR A N 1
ATOM 1612 C CA . THR A 1 204 ? 5.297 10.207 -5.759 1.00 89.69 204 THR A CA 1
ATOM 1613 C C . THR A 1 204 ? 4.779 10.912 -4.515 1.00 89.69 204 THR A C 1
ATOM 1615 O O . THR A 1 204 ? 5.576 11.559 -3.845 1.00 89.69 204 THR A O 1
ATOM 1618 N N . VAL A 1 205 ? 3.504 10.728 -4.149 1.00 89.38 205 VAL A N 1
ATOM 1619 C CA . VAL A 1 205 ? 2.947 11.308 -2.916 1.00 89.38 205 VAL A CA 1
ATOM 1620 C C . VAL A 1 205 ? 3.757 10.853 -1.699 1.00 89.38 205 VAL A C 1
ATOM 1622 O O . VAL A 1 205 ? 4.235 11.699 -0.946 1.00 89.38 205 VAL A O 1
ATOM 1625 N N . CYS A 1 206 ? 4.035 9.549 -1.579 1.00 89.50 206 CYS A N 1
ATOM 1626 C CA . CYS A 1 206 ? 4.871 8.981 -0.512 1.00 89.50 206 CYS A CA 1
ATOM 1627 C C . CYS A 1 206 ? 6.302 9.557 -0.457 1.00 89.50 206 CYS A C 1
ATOM 1629 O O . CYS A 1 206 ? 6.926 9.560 0.600 1.00 89.50 206 CYS A O 1
ATOM 1631 N N . LEU A 1 207 ? 6.858 10.005 -1.585 1.00 86.88 207 LEU A N 1
ATOM 1632 C CA . LEU A 1 207 ? 8.187 10.626 -1.641 1.00 86.88 207 LEU A CA 1
ATOM 1633 C C . LEU A 1 207 ? 8.142 12.136 -1.373 1.00 86.88 207 LEU A C 1
ATOM 1635 O O . LEU A 1 207 ? 9.138 12.707 -0.936 1.00 86.88 207 LEU A O 1
ATOM 1639 N N . THR A 1 208 ? 7.006 12.780 -1.640 1.00 85.56 208 THR A N 1
ATOM 1640 C CA . THR A 1 208 ? 6.803 14.222 -1.436 1.00 85.56 208 THR A CA 1
ATOM 1641 C C . THR A 1 208 ? 6.359 14.590 -0.026 1.00 85.56 208 THR A C 1
ATOM 1643 O O . THR A 1 208 ? 6.426 15.764 0.328 1.00 85.56 208 THR A O 1
ATOM 1646 N N . THR A 1 209 ? 5.909 13.625 0.782 1.00 83.12 209 THR A N 1
ATOM 1647 C CA . THR A 1 209 ? 5.517 13.881 2.173 1.00 83.12 209 THR A CA 1
ATOM 1648 C C . THR A 1 209 ? 6.679 14.521 2.941 1.00 83.12 209 THR A C 1
ATOM 1650 O O . THR A 1 209 ? 7.783 13.966 2.930 1.00 83.12 209 THR A O 1
ATOM 1653 N N . PRO A 1 210 ? 6.464 15.668 3.606 1.00 78.56 210 PRO A N 1
ATOM 1654 C CA . PRO A 1 210 ? 7.521 16.362 4.327 1.00 78.56 210 PR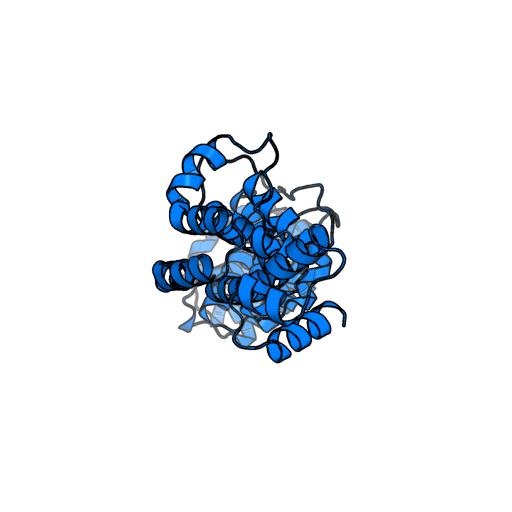O A CA 1
ATOM 1655 C C . PRO A 1 210 ? 7.982 15.524 5.525 1.00 78.56 210 PRO A C 1
ATOM 1657 O O . PRO A 1 210 ? 7.201 15.214 6.420 1.00 78.56 210 PRO A O 1
ATOM 1660 N N . THR A 1 211 ? 9.263 15.160 5.547 1.00 74.31 211 THR A N 1
ATOM 1661 C CA . THR A 1 211 ? 9.872 14.373 6.628 1.00 74.31 211 THR A CA 1
ATOM 1662 C C . THR A 1 211 ? 11.231 14.942 7.010 1.00 74.31 211 THR A C 1
ATOM 1664 O O . THR A 1 211 ? 12.029 15.279 6.133 1.00 74.31 211 THR A O 1
ATOM 1667 N N . VAL A 1 212 ? 11.520 14.989 8.312 1.00 75.50 212 VAL A N 1
ATOM 1668 C CA . VAL A 1 212 ? 12.822 15.430 8.846 1.00 75.50 212 VAL A CA 1
ATOM 1669 C C . VAL A 1 212 ? 13.896 14.348 8.666 1.00 75.50 212 VAL A C 1
ATOM 1671 O O . VAL A 1 212 ? 15.053 14.659 8.396 1.00 75.50 212 VAL A O 1
ATOM 1674 N N . ALA A 1 213 ? 13.506 13.073 8.751 1.00 78.31 213 ALA A N 1
ATOM 1675 C CA . ALA A 1 213 ? 14.380 11.918 8.565 1.00 78.31 213 ALA A CA 1
ATOM 1676 C C . ALA A 1 213 ? 13.836 10.984 7.477 1.00 78.31 213 ALA A C 1
ATOM 1678 O O . ALA A 1 213 ? 12.624 10.863 7.297 1.00 78.31 213 ALA A O 1
ATOM 1679 N N . ILE A 1 214 ? 14.732 10.298 6.763 1.00 79.81 214 ILE A N 1
ATOM 1680 C CA . ILE A 1 214 ? 14.335 9.298 5.767 1.00 79.81 214 ILE A CA 1
ATOM 1681 C C . ILE A 1 214 ? 13.937 8.009 6.468 1.00 79.81 214 ILE A C 1
ATOM 1683 O O . ILE A 1 214 ? 14.737 7.391 7.167 1.00 79.81 214 ILE A O 1
ATOM 1687 N N . SER A 1 215 ? 12.708 7.571 6.212 1.00 86.94 215 SER A N 1
ATOM 1688 C CA . SER A 1 215 ? 12.233 6.262 6.640 1.00 86.94 215 SER A CA 1
ATOM 1689 C C . SER A 1 215 ? 12.607 5.174 5.629 1.00 86.94 215 SER A C 1
ATOM 1691 O O . SER A 1 215 ? 12.690 5.411 4.420 1.00 86.94 215 SER A O 1
ATOM 1693 N N . ALA A 1 216 ? 12.749 3.936 6.106 1.00 88.25 216 ALA A N 1
ATOM 1694 C CA . ALA A 1 216 ? 12.930 2.770 5.237 1.00 88.25 216 ALA A CA 1
ATOM 1695 C C . ALA A 1 216 ? 11.766 2.594 4.237 1.00 88.25 216 ALA A C 1
ATOM 1697 O O . ALA A 1 216 ? 11.969 2.100 3.127 1.00 88.25 216 ALA A O 1
ATOM 1698 N N . ILE A 1 217 ? 10.561 3.056 4.599 1.00 90.56 217 ILE A N 1
ATOM 1699 C CA . ILE A 1 217 ? 9.368 3.041 3.739 1.00 90.56 217 ILE A CA 1
ATOM 1700 C C . ILE A 1 217 ? 9.601 3.912 2.500 1.00 90.56 217 ILE A C 1
ATOM 1702 O O . ILE A 1 217 ? 9.367 3.460 1.382 1.00 90.56 217 ILE A O 1
ATOM 1706 N N . MET A 1 218 ? 10.137 5.125 2.676 1.00 89.19 218 MET A N 1
ATOM 1707 C CA . MET A 1 218 ? 10.448 6.025 1.560 1.00 89.19 218 MET A CA 1
ATOM 1708 C C . MET A 1 218 ? 11.542 5.461 0.648 1.00 89.19 218 MET A C 1
ATOM 1710 O O . MET A 1 218 ? 11.447 5.588 -0.572 1.00 89.19 218 MET A O 1
ATOM 1714 N N . VAL A 1 219 ? 12.549 4.782 1.210 1.00 89.75 219 VAL A N 1
ATOM 1715 C CA . VAL A 1 219 ? 13.591 4.097 0.421 1.00 89.75 219 VAL A CA 1
ATOM 1716 C C . VAL A 1 219 ? 12.971 2.996 -0.444 1.00 89.75 219 VAL A C 1
ATOM 1718 O O . VAL A 1 219 ? 13.209 2.932 -1.652 1.00 89.75 219 VAL A O 1
ATOM 1721 N N . ALA A 1 220 ? 12.131 2.145 0.149 1.00 90.69 220 ALA A N 1
ATOM 1722 C CA . ALA A 1 220 ? 11.439 1.083 -0.575 1.00 90.69 220 ALA A CA 1
ATOM 1723 C C . ALA A 1 220 ? 10.476 1.640 -1.642 1.00 90.69 220 ALA A C 1
ATOM 1725 O O . ALA A 1 220 ? 10.385 1.083 -2.742 1.00 90.69 220 ALA A O 1
ATOM 1726 N N . ALA A 1 221 ? 9.799 2.754 -1.345 1.00 92.00 221 ALA A N 1
ATOM 1727 C CA . ALA A 1 221 ? 8.941 3.469 -2.283 1.00 92.00 221 ALA A CA 1
ATOM 1728 C C . ALA A 1 221 ? 9.741 4.010 -3.475 1.00 92.00 221 ALA A C 1
ATOM 1730 O O . ALA A 1 221 ? 9.328 3.813 -4.616 1.00 92.00 221 ALA A O 1
ATOM 1731 N N . TYR A 1 222 ? 10.913 4.609 -3.238 1.00 90.50 222 TYR A N 1
ATOM 1732 C CA . TYR A 1 222 ? 11.778 5.140 -4.294 1.00 90.50 222 TYR A CA 1
ATOM 1733 C C . TYR A 1 222 ? 12.271 4.046 -5.248 1.00 90.50 222 TYR A C 1
ATOM 1735 O O . TYR A 1 222 ? 12.164 4.185 -6.467 1.00 90.50 222 TYR A O 1
ATOM 1743 N N . LYS A 1 223 ? 12.743 2.917 -4.705 1.00 91.56 223 LYS A N 1
ATOM 1744 C CA . LYS A 1 223 ? 13.167 1.755 -5.505 1.00 91.56 223 LYS A CA 1
ATOM 1745 C C . LYS A 1 223 ? 12.051 1.287 -6.447 1.00 91.56 223 LYS A C 1
ATOM 1747 O O . LYS A 1 223 ? 12.275 1.103 -7.644 1.00 91.56 223 LYS A O 1
ATOM 1752 N N . LYS A 1 224 ? 10.823 1.159 -5.929 1.00 92.81 224 LYS A N 1
ATOM 1753 C CA . LYS A 1 224 ? 9.644 0.789 -6.730 1.00 92.81 224 LYS A CA 1
ATOM 1754 C C . LYS A 1 224 ? 9.234 1.893 -7.706 1.00 92.81 224 LYS A C 1
ATOM 1756 O O . LYS A 1 224 ? 8.864 1.580 -8.833 1.00 92.81 224 LYS A O 1
ATOM 1761 N N . PHE A 1 225 ? 9.351 3.164 -7.327 1.00 92.12 225 PHE A N 1
ATOM 1762 C CA . PHE A 1 225 ? 9.062 4.304 -8.198 1.00 92.12 225 PHE A CA 1
ATOM 1763 C C . PHE A 1 225 ? 9.946 4.296 -9.447 1.00 92.12 225 PHE A C 1
ATOM 1765 O O . PHE A 1 225 ? 9.434 4.462 -10.556 1.00 92.12 225 PHE A O 1
ATOM 1772 N N . VAL A 1 226 ? 11.247 4.031 -9.291 1.00 90.75 226 VAL A N 1
ATOM 1773 C CA . VAL A 1 226 ? 12.178 3.890 -10.419 1.00 90.75 226 VAL A CA 1
ATOM 1774 C C . VAL A 1 226 ? 11.730 2.755 -11.338 1.00 90.75 226 VAL A C 1
ATOM 1776 O O . VAL A 1 226 ? 11.546 2.979 -12.533 1.00 90.75 226 VAL A O 1
ATOM 1779 N N . LEU A 1 227 ? 11.472 1.561 -10.795 1.00 91.50 227 LEU A N 1
ATOM 1780 C CA . LEU A 1 227 ? 11.057 0.408 -11.601 1.00 91.50 227 LEU A CA 1
ATOM 1781 C C . LEU A 1 227 ? 9.737 0.647 -12.342 1.00 91.50 227 LEU A C 1
ATOM 1783 O O . LEU A 1 227 ? 9.654 0.397 -13.542 1.00 91.50 227 LEU A O 1
ATOM 1787 N N . VAL A 1 228 ? 8.712 1.164 -11.661 1.00 92.94 228 VAL A N 1
ATOM 1788 C CA . VAL A 1 228 ? 7.406 1.437 -12.277 1.00 92.94 228 VAL A CA 1
ATOM 1789 C C . VAL A 1 228 ? 7.512 2.554 -13.325 1.00 92.94 228 VAL A C 1
ATOM 1791 O O . VAL A 1 228 ? 6.861 2.477 -14.368 1.00 92.94 228 VAL A O 1
ATOM 1794 N N . SER A 1 229 ? 8.372 3.555 -13.106 1.00 90.31 229 SER A N 1
ATOM 1795 C CA . SER A 1 229 ? 8.608 4.625 -14.085 1.00 90.31 229 SER A CA 1
ATOM 1796 C C . SER A 1 229 ? 9.233 4.068 -15.359 1.00 90.31 229 SER A C 1
ATOM 1798 O O . SER A 1 229 ? 8.766 4.362 -16.461 1.00 90.31 229 SER A O 1
ATOM 1800 N N . LEU A 1 230 ? 10.247 3.209 -15.210 1.00 89.19 230 LEU A N 1
ATOM 1801 C CA . LEU A 1 230 ? 10.893 2.541 -16.335 1.00 89.19 230 LEU A CA 1
ATOM 1802 C C . LEU A 1 230 ? 9.920 1.614 -17.075 1.00 89.19 230 LEU A C 1
ATOM 1804 O O . LEU A 1 230 ? 9.889 1.643 -18.301 1.00 89.19 230 LEU A O 1
ATOM 1808 N N . LEU A 1 231 ? 9.076 0.868 -16.355 1.00 89.50 231 LEU A N 1
ATOM 1809 C CA . LEU A 1 231 ? 8.056 -0.003 -16.951 1.00 89.50 231 LEU A CA 1
ATOM 1810 C C . LEU A 1 231 ? 7.036 0.766 -17.799 1.00 89.50 231 LEU A C 1
ATOM 1812 O O . LEU A 1 231 ? 6.613 0.264 -18.836 1.00 89.50 231 LEU A O 1
ATOM 1816 N N . LYS A 1 232 ? 6.618 1.964 -17.368 1.00 88.94 232 LYS A N 1
ATOM 1817 C CA . LYS A 1 232 ? 5.565 2.721 -18.061 1.00 88.94 232 LYS A CA 1
ATOM 1818 C C . LYS A 1 232 ? 6.082 3.659 -19.152 1.00 88.94 232 LYS A C 1
ATOM 1820 O O . LYS A 1 232 ? 5.428 3.783 -20.184 1.00 88.94 232 LYS A O 1
ATOM 1825 N N . PHE A 1 233 ? 7.185 4.362 -18.906 1.00 84.25 233 PHE A N 1
ATOM 1826 C CA . PHE A 1 233 ? 7.672 5.438 -19.780 1.00 84.25 233 PHE A CA 1
ATOM 1827 C C . PHE A 1 233 ? 9.010 5.123 -20.452 1.00 84.25 233 PHE A C 1
ATOM 1829 O O . PHE A 1 233 ? 9.471 5.893 -21.296 1.00 84.25 233 PHE A O 1
ATOM 1836 N N . GLY A 1 234 ? 9.685 4.050 -20.035 1.00 81.44 234 GLY A N 1
ATOM 1837 C CA . GLY A 1 234 ? 11.041 3.731 -20.474 1.00 81.44 234 GLY A CA 1
ATOM 1838 C C . GLY A 1 234 ? 12.103 4.741 -20.023 1.00 81.44 234 GLY A C 1
ATOM 1839 O O . GLY A 1 234 ? 13.227 4.722 -20.521 1.00 81.44 234 GLY A O 1
ATOM 1840 N N . LYS A 1 235 ? 11.749 5.645 -19.104 1.00 84.25 235 LYS A N 1
ATOM 1841 C CA . LYS A 1 235 ? 12.633 6.614 -18.451 1.00 84.25 235 LYS A CA 1
ATOM 1842 C C . LYS A 1 235 ? 12.105 6.917 -17.053 1.00 84.25 235 LYS A C 1
ATOM 1844 O O . LYS A 1 235 ? 10.907 6.804 -16.802 1.00 84.25 235 LYS A O 1
ATOM 1849 N N . VAL A 1 236 ? 12.992 7.321 -16.151 1.00 83.12 236 VAL A N 1
ATOM 1850 C CA . VAL A 1 236 ? 12.579 7.779 -14.820 1.00 83.12 236 VAL A CA 1
ATOM 1851 C C . VAL A 1 236 ? 11.942 9.157 -14.950 1.00 83.12 236 VAL A C 1
ATOM 1853 O O . VAL A 1 236 ? 12.521 10.056 -15.563 1.00 83.12 236 VAL A O 1
ATOM 1856 N N . ILE A 1 237 ? 10.737 9.312 -14.403 1.00 82.44 237 ILE A N 1
ATOM 1857 C CA . ILE A 1 237 ? 10.085 10.617 -14.320 1.00 82.44 237 ILE A CA 1
ATOM 1858 C C . ILE A 1 237 ? 10.823 11.452 -13.282 1.00 82.44 237 ILE A C 1
ATOM 1860 O O . ILE A 1 237 ? 11.132 10.979 -12.189 1.00 82.44 237 ILE A O 1
ATOM 1864 N N . THR A 1 238 ? 11.101 12.703 -13.630 1.00 76.81 238 THR A N 1
ATOM 1865 C CA . THR A 1 238 ? 11.646 13.669 -12.683 1.00 76.81 238 THR A CA 1
ATOM 1866 C C . THR A 1 238 ? 10.618 13.932 -11.597 1.00 76.81 238 THR A C 1
ATOM 1868 O O . THR A 1 238 ? 9.484 14.311 -11.894 1.00 76.81 238 THR A O 1
ATOM 1871 N N . LEU A 1 239 ? 11.025 13.743 -10.346 1.00 75.81 239 LEU A N 1
ATOM 1872 C CA . LEU A 1 239 ? 10.196 14.098 -9.208 1.00 75.81 239 LEU A CA 1
ATOM 1873 C C . LEU A 1 239 ? 9.870 15.606 -9.237 1.00 75.81 239 LEU A C 1
ATOM 1875 O O . LEU A 1 239 ? 10.675 16.398 -9.742 1.00 75.81 239 LEU A O 1
ATOM 1879 N N . PRO A 1 240 ? 8.698 16.021 -8.727 1.00 76.69 240 PRO A N 1
ATOM 1880 C CA . PRO A 1 240 ? 8.342 17.432 -8.662 1.00 76.69 240 PRO A CA 1
ATOM 1881 C C . PRO A 1 240 ? 9.381 18.268 -7.900 1.00 76.69 240 PRO A C 1
ATOM 1883 O O . PRO A 1 240 ? 9.950 17.808 -6.913 1.00 76.69 240 PRO A O 1
ATOM 1886 N N . LYS A 1 241 ? 9.597 19.524 -8.314 1.00 68.69 241 LYS A N 1
ATOM 1887 C CA . LYS A 1 241 ? 10.633 20.407 -7.735 1.00 68.69 241 LYS A CA 1
ATOM 1888 C C . LYS A 1 241 ? 10.445 20.713 -6.242 1.00 68.69 241 LYS A C 1
ATOM 1890 O O . LYS A 1 241 ? 11.412 21.069 -5.584 1.00 68.69 241 LYS A O 1
ATOM 1895 N N . TYR A 1 242 ? 9.225 20.575 -5.725 1.00 68.81 242 TYR A N 1
ATOM 1896 C CA . TYR A 1 242 ? 8.901 20.759 -4.307 1.00 68.81 242 TYR A CA 1
ATOM 1897 C C . TYR A 1 242 ? 9.226 19.532 -3.441 1.00 68.81 242 TYR A C 1
ATOM 1899 O O . TYR A 1 242 ? 8.976 19.550 -2.238 1.00 68.81 242 TYR A O 1
ATOM 1907 N N . CYS A 1 243 ? 9.755 18.448 -4.021 1.00 64.31 243 CYS A N 1
ATOM 1908 C CA . CYS A 1 243 ? 10.248 17.328 -3.228 1.00 64.31 243 CYS 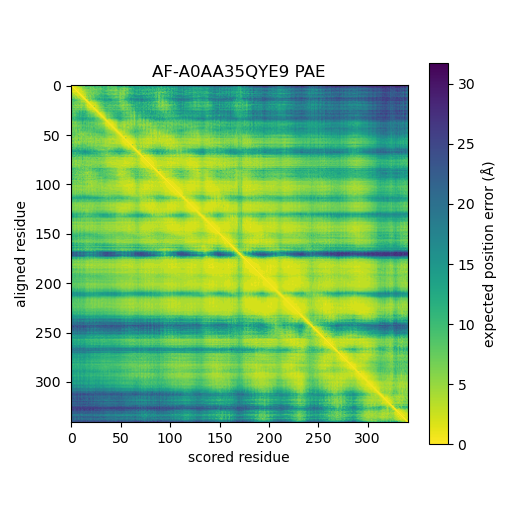A CA 1
ATOM 1909 C C . CYS A 1 243 ? 11.354 17.804 -2.285 1.00 64.31 243 CYS A C 1
ATOM 1911 O O . CYS A 1 243 ? 12.231 18.571 -2.683 1.00 64.31 243 CYS A O 1
ATOM 1913 N N . SER A 1 244 ? 11.333 17.310 -1.046 1.00 62.72 244 SER A N 1
ATOM 1914 C CA . SER A 1 244 ? 12.364 17.630 -0.062 1.00 62.72 244 SER A CA 1
ATOM 1915 C C . SER A 1 244 ? 13.753 17.361 -0.647 1.00 62.72 244 SER A C 1
ATOM 1917 O O . SER A 1 244 ? 14.033 16.254 -1.116 1.00 62.72 244 SER A O 1
ATOM 1919 N N . HIS A 1 245 ? 14.645 18.357 -0.585 1.00 61.94 245 HIS A N 1
ATOM 1920 C CA . HIS A 1 245 ? 16.041 18.252 -1.035 1.00 61.94 245 HIS A CA 1
ATOM 1921 C C . HIS A 1 245 ? 16.784 17.055 -0.410 1.00 61.94 245 HIS A C 1
ATOM 1923 O O . HIS A 1 245 ? 17.772 16.563 -0.959 1.00 61.94 245 HIS A O 1
ATOM 1929 N N . ILE A 1 246 ? 16.278 16.552 0.720 1.00 62.06 246 ILE A N 1
ATOM 1930 C CA . ILE A 1 246 ? 16.758 15.360 1.416 1.00 62.06 246 ILE A CA 1
ATOM 1931 C C . ILE A 1 246 ? 16.604 14.107 0.536 1.00 62.06 246 ILE A C 1
ATOM 1933 O O . ILE A 1 246 ? 17.518 13.286 0.494 1.00 62.06 246 ILE A O 1
ATOM 1937 N N . VAL A 1 247 ? 15.510 13.972 -0.222 1.00 65.06 247 VAL A N 1
ATOM 1938 C CA . VAL A 1 247 ? 15.268 12.813 -1.101 1.00 65.06 247 VAL A CA 1
ATOM 1939 C C . VAL A 1 247 ? 16.330 12.751 -2.198 1.00 65.06 247 VAL A C 1
ATOM 1941 O O . VAL A 1 247 ? 16.950 11.714 -2.406 1.00 65.06 247 VAL A O 1
ATOM 1944 N N . ASP A 1 248 ? 16.635 13.868 -2.851 1.00 67.25 248 ASP A N 1
ATOM 1945 C CA . ASP A 1 248 ? 17.653 13.880 -3.904 1.00 67.25 248 ASP A CA 1
ATOM 1946 C C . ASP A 1 248 ? 19.077 13.670 -3.366 1.00 67.25 248 ASP A C 1
ATOM 1948 O O . ASP A 1 248 ? 19.888 13.005 -4.015 1.00 67.25 248 ASP A O 1
ATOM 1952 N N . ARG A 1 249 ? 19.389 14.214 -2.182 1.00 70.38 249 ARG A N 1
ATOM 1953 C CA . ARG A 1 249 ? 20.726 14.134 -1.574 1.00 70.38 249 ARG A CA 1
ATOM 1954 C C . ARG A 1 249 ? 21.030 12.756 -0.987 1.00 70.38 249 ARG A C 1
ATOM 1956 O O . ARG A 1 249 ? 22.142 12.262 -1.135 1.00 70.38 249 ARG A O 1
ATOM 1963 N N . MET A 1 250 ? 20.055 12.142 -0.324 1.00 70.44 250 MET A N 1
ATOM 1964 C CA . MET A 1 250 ? 20.270 10.941 0.487 1.00 70.44 250 MET A CA 1
ATOM 1965 C C . MET A 1 250 ? 19.716 9.669 -0.165 1.00 70.44 250 MET A C 1
ATOM 1967 O O . MET A 1 250 ? 20.243 8.587 0.076 1.00 70.44 250 MET A O 1
ATOM 1971 N N . MET A 1 251 ? 18.702 9.760 -1.034 1.00 73.31 251 MET A N 1
ATOM 1972 C CA . MET A 1 251 ? 18.123 8.571 -1.676 1.00 73.31 251 MET A CA 1
ATOM 1973 C C . MET A 1 251 ? 18.981 8.059 -2.841 1.00 73.31 251 MET A C 1
ATOM 1975 O O . MET A 1 251 ? 19.057 6.852 -3.075 1.00 73.31 251 MET A O 1
ATOM 1979 N N . LYS A 1 252 ? 19.688 8.959 -3.541 1.00 73.44 252 LYS A N 1
ATOM 1980 C CA . LYS A 1 252 ? 20.619 8.608 -4.629 1.00 73.44 252 LYS A CA 1
ATOM 1981 C C . LYS A 1 252 ? 21.734 7.639 -4.211 1.00 73.44 252 LYS A C 1
ATOM 1983 O O . LYS A 1 252 ? 21.888 6.642 -4.920 1.00 73.44 252 LYS A O 1
ATOM 1988 N N . PRO A 1 253 ? 22.484 7.871 -3.111 1.00 78.25 253 PRO A N 1
ATOM 1989 C CA . PRO A 1 253 ? 23.516 6.933 -2.667 1.00 78.25 253 PRO A CA 1
ATOM 1990 C C . PRO A 1 253 ? 22.927 5.615 -2.142 1.00 78.25 253 PRO A C 1
ATOM 1992 O O . PRO A 1 253 ? 23.463 4.554 -2.442 1.00 78.25 253 PRO A O 1
ATOM 1995 N N . LEU A 1 254 ? 21.789 5.656 -1.438 1.00 79.62 254 LEU A N 1
ATOM 1996 C CA . LEU A 1 254 ? 21.141 4.454 -0.892 1.00 79.62 254 LEU A CA 1
ATOM 1997 C C . LEU A 1 254 ? 20.569 3.524 -1.976 1.00 79.62 254 LEU A C 1
ATOM 1999 O O . LEU A 1 254 ? 20.467 2.317 -1.773 1.00 79.62 254 LEU A O 1
ATOM 2003 N N . CYS A 1 255 ? 20.185 4.077 -3.130 1.00 82.75 255 CYS A N 1
ATOM 2004 C CA . CYS A 1 255 ? 19.559 3.343 -4.234 1.00 82.75 255 CYS A CA 1
ATOM 2005 C C . CYS A 1 255 ? 20.442 3.303 -5.493 1.00 82.75 255 CYS A C 1
ATOM 2007 O O . CYS A 1 255 ? 19.934 3.364 -6.615 1.00 82.75 255 CYS A O 1
ATOM 2009 N N . GLY A 1 256 ? 21.765 3.203 -5.317 1.00 84.12 256 GLY A N 1
ATOM 2010 C CA . GLY A 1 256 ? 22.742 3.226 -6.412 1.00 84.12 256 GLY A CA 1
ATOM 2011 C C . GLY A 1 256 ? 22.460 2.207 -7.524 1.00 84.12 256 GLY A C 1
ATOM 2012 O O . GLY A 1 256 ? 22.439 2.584 -8.694 1.00 84.12 256 GLY A O 1
ATOM 2013 N N . SER A 1 257 ? 22.134 0.959 -7.168 1.00 87.81 257 SER A N 1
ATOM 2014 C CA . SER A 1 257 ? 21.834 -0.119 -8.129 1.00 87.81 257 SER A CA 1
ATOM 2015 C C . SER A 1 257 ? 20.624 0.187 -9.023 1.00 87.81 257 SER A C 1
ATOM 2017 O O . SER A 1 257 ? 20.659 -0.040 -10.231 1.00 87.81 257 SER A O 1
ATOM 2019 N N . TYR A 1 258 ? 19.567 0.778 -8.460 1.00 87.81 258 TYR A N 1
ATOM 2020 C CA . TYR A 1 258 ? 18.366 1.177 -9.204 1.00 87.81 258 TYR A CA 1
ATOM 2021 C C . TYR A 1 258 ? 18.630 2.390 -10.102 1.00 87.81 258 TYR A C 1
ATOM 2023 O O . TYR A 1 258 ? 18.094 2.476 -11.206 1.00 87.81 258 TYR A O 1
ATOM 2031 N N . ASN A 1 259 ? 19.485 3.314 -9.663 1.00 87.31 259 ASN A N 1
ATOM 2032 C CA . ASN A 1 259 ? 19.877 4.477 -10.456 1.00 87.31 259 ASN A CA 1
ATOM 2033 C C . ASN A 1 259 ? 20.797 4.101 -11.625 1.00 87.31 259 ASN A C 1
ATOM 2035 O O .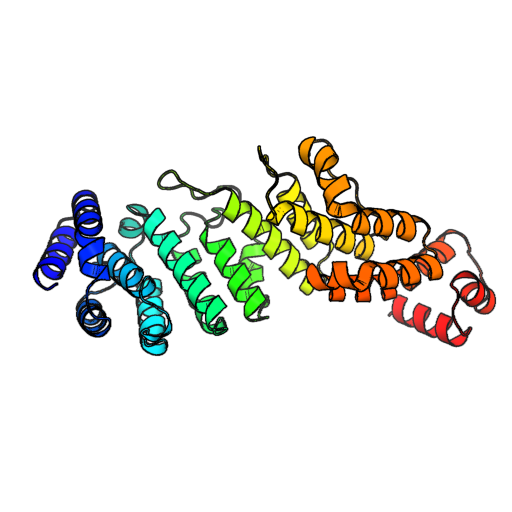 ASN A 1 259 ? 20.655 4.642 -12.722 1.00 87.31 259 ASN A O 1
ATOM 2039 N N . GLU A 1 260 ? 21.720 3.162 -11.421 1.00 87.88 260 GLU A N 1
ATOM 2040 C CA . GLU A 1 260 ? 22.550 2.594 -12.489 1.00 87.88 260 GLU A CA 1
ATOM 2041 C C . GLU A 1 260 ? 21.684 1.853 -13.517 1.00 87.88 260 GLU A C 1
ATOM 2043 O O . GLU A 1 260 ? 21.853 2.041 -14.726 1.00 87.88 260 GLU A O 1
ATOM 2048 N N . LEU A 1 261 ? 20.677 1.108 -13.045 1.00 87.12 261 LEU A N 1
ATOM 2049 C CA . LEU A 1 261 ? 19.676 0.480 -13.905 1.00 87.12 261 LEU A CA 1
ATOM 2050 C C . LEU A 1 261 ? 18.900 1.513 -14.719 1.00 87.12 261 LEU A C 1
ATOM 2052 O O . LEU A 1 261 ? 18.789 1.368 -15.933 1.00 87.12 261 LEU A O 1
ATOM 2056 N N . ALA A 1 262 ? 18.432 2.591 -14.093 1.00 86.88 262 ALA A N 1
ATOM 2057 C CA . ALA A 1 262 ? 17.741 3.672 -14.787 1.00 86.88 262 ALA A CA 1
ATOM 2058 C C . ALA A 1 262 ? 18.598 4.333 -15.880 1.00 86.88 262 ALA A C 1
ATOM 2060 O O . ALA A 1 262 ? 18.103 4.580 -16.982 1.00 86.88 262 ALA A O 1
ATOM 2061 N N . LYS A 1 263 ? 19.883 4.590 -15.603 1.00 87.19 263 LYS A N 1
ATOM 2062 C CA . LYS A 1 263 ? 20.828 5.163 -16.578 1.00 87.19 263 LYS A CA 1
ATOM 2063 C C . LYS A 1 263 ? 21.062 4.224 -17.760 1.00 87.19 263 LYS A C 1
ATOM 2065 O O . LYS A 1 263 ? 20.991 4.653 -18.908 1.00 87.19 263 LYS A O 1
ATOM 2070 N N . THR A 1 264 ? 21.284 2.942 -17.487 1.00 85.25 264 THR A N 1
ATOM 2071 C CA . THR A 1 264 ? 21.518 1.926 -18.524 1.00 85.25 264 THR A CA 1
ATOM 2072 C C . THR A 1 264 ? 20.266 1.718 -19.380 1.00 85.25 264 THR A C 1
ATOM 2074 O O . THR A 1 264 ? 20.341 1.652 -20.609 1.00 85.25 264 THR A O 1
ATOM 2077 N N . TYR A 1 265 ? 19.089 1.725 -18.746 1.00 84.12 265 TYR A N 1
ATOM 2078 C CA . TYR A 1 265 ? 17.798 1.619 -19.422 1.00 84.12 265 TYR A CA 1
ATOM 2079 C C . TYR A 1 265 ? 17.512 2.820 -20.334 1.00 84.12 265 TYR A C 1
ATOM 2081 O O . TYR A 1 265 ? 16.934 2.647 -21.406 1.00 84.12 265 TYR A O 1
ATOM 2089 N N . ALA A 1 266 ? 17.969 4.027 -19.978 1.00 80.75 266 ALA A N 1
ATOM 2090 C CA . ALA A 1 266 ? 17.821 5.213 -20.825 1.00 80.75 266 ALA A CA 1
ATOM 2091 C C . ALA A 1 266 ? 18.525 5.067 -22.190 1.00 80.75 266 ALA A C 1
ATOM 2093 O O . ALA A 1 266 ? 18.038 5.595 -23.190 1.00 80.75 266 ALA A O 1
ATOM 2094 N N . GLY A 1 267 ? 19.611 4.286 -22.265 1.00 76.69 267 GLY A N 1
ATOM 2095 C CA . GLY A 1 267 ? 20.259 3.926 -23.533 1.00 76.69 267 GLY A CA 1
ATOM 2096 C C . GLY A 1 267 ? 19.408 3.009 -24.428 1.00 76.69 267 GLY A C 1
ATOM 2097 O O . GLY A 1 267 ? 19.634 2.936 -25.640 1.00 76.69 267 GLY A O 1
ATOM 2098 N N . ARG A 1 268 ? 18.399 2.334 -23.851 1.00 73.50 268 ARG A N 1
ATOM 2099 C CA . ARG A 1 268 ? 17.511 1.331 -24.473 1.00 73.50 268 ARG A CA 1
ATOM 2100 C C . ARG A 1 268 ? 18.276 0.305 -25.317 1.00 73.50 268 ARG A C 1
ATOM 2102 O O . ARG A 1 268 ? 17.892 0.012 -26.450 1.00 73.50 268 ARG A O 1
ATOM 2109 N N . LYS A 1 269 ? 19.406 -0.176 -24.792 1.00 77.06 269 LYS A N 1
ATOM 2110 C CA . LYS A 1 269 ? 20.162 -1.310 -25.336 1.00 77.06 269 LYS A CA 1
ATOM 2111 C C . LYS A 1 269 ? 19.845 -2.536 -24.486 1.00 77.06 269 LYS A C 1
ATOM 2113 O O . LYS A 1 269 ? 19.960 -2.466 -23.267 1.00 77.06 269 LYS A O 1
ATOM 2118 N N . VAL A 1 270 ? 19.456 -3.635 -25.124 1.00 79.19 270 VAL A N 1
ATOM 2119 C CA . VAL A 1 270 ? 18.990 -4.845 -24.432 1.00 79.19 270 VAL A CA 1
ATOM 2120 C C . VAL A 1 270 ? 20.124 -5.524 -23.657 1.00 79.19 270 VAL A C 1
ATOM 2122 O O . VAL A 1 270 ? 19.996 -5.716 -22.452 1.00 79.19 270 VAL A O 1
ATOM 2125 N N . GLY A 1 271 ? 21.258 -5.806 -24.309 1.00 80.81 271 GLY A N 1
ATOM 2126 C CA . GLY A 1 271 ? 22.391 -6.529 -23.702 1.00 80.81 271 GLY A CA 1
ATOM 2127 C C . GLY A 1 271 ? 22.868 -5.948 -22.360 1.00 80.81 271 GLY A C 1
ATOM 2128 O O . GLY A 1 271 ? 22.763 -6.637 -21.345 1.00 80.81 271 GLY A O 1
ATOM 2129 N N . PRO A 1 272 ? 23.257 -4.657 -22.301 1.00 84.00 272 PRO A N 1
ATOM 2130 C CA . PRO A 1 272 ? 23.732 -4.031 -21.064 1.00 84.00 272 PRO A CA 1
ATOM 2131 C C . PRO A 1 272 ? 22.704 -4.042 -19.926 1.00 84.00 272 PRO A C 1
ATOM 2133 O O . PRO A 1 272 ? 23.064 -4.134 -18.757 1.00 84.00 272 PRO A O 1
ATOM 2136 N N . VAL A 1 273 ? 21.406 -3.956 -20.247 1.00 83.69 273 VAL A N 1
ATOM 2137 C CA . VAL A 1 273 ? 20.345 -4.017 -19.231 1.00 83.69 273 VAL A CA 1
ATOM 2138 C C . VAL A 1 273 ? 20.231 -5.428 -18.654 1.00 83.69 273 VAL A C 1
ATOM 2140 O O . VAL A 1 273 ? 20.095 -5.576 -17.442 1.00 83.69 273 VAL A O 1
ATOM 2143 N N . HIS A 1 274 ? 20.315 -6.464 -19.490 1.00 84.69 274 HIS A N 1
ATOM 2144 C CA . HIS A 1 274 ? 20.281 -7.855 -19.035 1.00 84.69 274 HIS A CA 1
ATOM 2145 C C . HIS A 1 274 ? 21.486 -8.207 -18.149 1.00 84.69 274 HIS A C 1
ATOM 2147 O O . HIS A 1 274 ? 21.299 -8.810 -17.092 1.00 84.69 274 HIS A O 1
ATOM 2153 N N . GLU A 1 275 ? 22.693 -7.788 -18.538 1.00 87.94 275 GLU A N 1
ATOM 2154 C CA . GLU A 1 275 ? 23.921 -7.987 -17.752 1.00 87.94 275 GLU A CA 1
ATOM 2155 C C . GLU A 1 275 ? 23.829 -7.313 -16.379 1.00 87.94 275 GLU A C 1
ATOM 2157 O O . GLU A 1 275 ? 24.146 -7.917 -15.353 1.00 87.94 275 GLU A O 1
ATOM 2162 N N . LEU A 1 276 ? 23.318 -6.081 -16.334 1.00 87.88 276 LEU A N 1
ATOM 2163 C CA . LEU A 1 276 ? 23.167 -5.342 -15.086 1.00 87.88 276 LEU A CA 1
ATOM 2164 C C . LEU A 1 276 ? 22.109 -5.958 -14.159 1.00 87.88 276 LEU A C 1
ATOM 2166 O O . LEU A 1 276 ? 22.288 -5.990 -12.940 1.00 87.88 276 LEU A O 1
ATOM 2170 N N . ILE A 1 277 ? 21.013 -6.468 -14.729 1.00 87.44 277 ILE A N 1
ATOM 2171 C CA . ILE A 1 277 ? 19.987 -7.201 -13.977 1.00 87.44 277 ILE A CA 1
ATOM 2172 C C . ILE A 1 277 ? 20.576 -8.479 -13.371 1.00 87.44 277 ILE A C 1
ATOM 2174 O O . ILE A 1 277 ? 20.280 -8.783 -12.217 1.00 87.44 277 ILE A O 1
ATOM 2178 N N . ALA A 1 278 ? 21.420 -9.203 -14.114 1.00 88.56 278 ALA A N 1
ATOM 2179 C CA . ALA A 1 278 ? 22.105 -10.385 -13.599 1.00 88.56 278 ALA A CA 1
ATOM 2180 C C . ALA A 1 278 ? 23.079 -10.020 -12.464 1.00 88.56 278 ALA A C 1
ATOM 2182 O O . ALA A 1 278 ? 23.040 -10.645 -11.403 1.00 88.56 278 ALA A O 1
ATOM 2183 N N . LYS A 1 279 ? 23.868 -8.951 -12.648 1.00 91.12 279 LYS A N 1
ATOM 2184 C CA . LYS A 1 279 ? 24.835 -8.438 -11.664 1.00 91.12 279 LYS A CA 1
ATOM 2185 C C . LYS A 1 279 ? 24.193 -8.077 -10.319 1.00 91.12 279 LYS A C 1
ATOM 2187 O O . LYS A 1 279 ? 24.757 -8.391 -9.279 1.00 91.12 279 LYS A O 1
ATOM 2192 N N . TYR A 1 280 ? 23.033 -7.416 -10.323 1.00 89.88 280 TYR A N 1
ATOM 2193 C CA . TYR A 1 280 ? 22.345 -6.967 -9.097 1.00 89.88 280 TYR A CA 1
ATOM 2194 C C . TYR A 1 280 ? 21.148 -7.843 -8.691 1.00 89.88 280 TYR A C 1
ATOM 2196 O O . TYR A 1 280 ? 20.296 -7.406 -7.915 1.00 89.88 280 TYR A O 1
ATOM 2204 N N . SER A 1 281 ? 21.074 -9.077 -9.193 1.00 88.06 281 SER A N 1
ATOM 2205 C CA . SER A 1 281 ? 19.959 -10.003 -8.945 1.00 88.06 281 SER A CA 1
ATOM 2206 C C . SER A 1 281 ? 19.685 -10.230 -7.452 1.00 88.06 281 SER A C 1
ATOM 2208 O O . SER A 1 281 ? 18.539 -10.088 -7.019 1.00 88.06 281 SER A O 1
ATOM 2210 N N . GLU A 1 282 ? 20.726 -10.465 -6.650 1.00 89.69 282 GLU A N 1
ATOM 2211 C CA . GLU A 1 282 ? 20.619 -10.652 -5.194 1.00 89.69 282 GLU A CA 1
ATOM 2212 C C . GLU A 1 282 ? 20.031 -9.423 -4.486 1.00 89.69 282 GLU A C 1
ATOM 2214 O O . GLU A 1 282 ? 19.182 -9.546 -3.604 1.00 89.69 282 GLU A O 1
ATOM 2219 N N . VAL A 1 283 ? 20.410 -8.214 -4.918 1.00 90.06 283 VAL A N 1
ATOM 2220 C CA . VAL A 1 283 ? 19.885 -6.959 -4.355 1.00 90.06 283 VAL A CA 1
ATOM 2221 C C . VAL A 1 283 ? 18.386 -6.834 -4.637 1.00 90.06 283 VAL A C 1
ATOM 2223 O O . VAL A 1 283 ? 17.605 -6.496 -3.747 1.00 90.06 283 VAL A O 1
ATOM 2226 N N . PHE A 1 284 ? 17.958 -7.151 -5.862 1.00 89.31 284 PHE A N 1
ATOM 2227 C CA . PHE A 1 284 ? 16.542 -7.111 -6.237 1.00 89.31 284 PHE A CA 1
ATOM 2228 C C . PHE A 1 284 ? 15.708 -8.190 -5.541 1.00 89.31 284 PHE A C 1
ATOM 2230 O O . PHE A 1 284 ? 14.524 -7.960 -5.267 1.00 89.31 284 PHE A O 1
ATOM 2237 N N . GLN A 1 285 ? 16.310 -9.346 -5.254 1.00 90.50 285 GLN A N 1
ATOM 2238 C CA . GLN A 1 285 ? 15.680 -10.422 -4.498 1.00 90.50 285 GLN A CA 1
ATOM 2239 C C . GLN A 1 285 ? 15.496 -10.035 -3.028 1.00 90.50 285 GLN A C 1
ATOM 2241 O O . GLN A 1 285 ? 14.381 -10.148 -2.519 1.00 90.50 285 GLN A O 1
ATOM 2246 N N . ASN A 1 286 ? 16.536 -9.497 -2.387 1.00 89.44 286 ASN A N 1
ATOM 2247 C CA . ASN A 1 286 ? 16.478 -9.025 -1.000 1.00 89.44 286 ASN A CA 1
ATOM 2248 C C . ASN A 1 286 ? 15.450 -7.897 -0.814 1.00 89.44 286 ASN A C 1
ATOM 2250 O O . ASN A 1 286 ? 14.747 -7.851 0.191 1.00 89.44 286 ASN A O 1
ATOM 2254 N N . ASP A 1 287 ? 15.296 -7.025 -1.814 1.00 88.19 287 ASP A N 1
ATOM 2255 C CA . ASP A 1 287 ? 14.293 -5.955 -1.808 1.00 88.19 287 ASP A CA 1
ATOM 2256 C C . ASP A 1 287 ? 12.862 -6.420 -2.171 1.00 88.19 287 ASP A C 1
ATOM 2258 O O . ASP A 1 287 ? 11.928 -5.608 -2.181 1.00 88.19 287 ASP A O 1
ATOM 2262 N N . GLY A 1 288 ? 12.669 -7.696 -2.531 1.00 86.12 288 GLY A N 1
ATOM 2263 C CA . GLY A 1 288 ? 11.374 -8.250 -2.946 1.00 86.12 288 GLY A CA 1
ATOM 2264 C C . GLY A 1 288 ? 10.830 -7.679 -4.264 1.00 86.12 288 GLY A C 1
ATOM 2265 O O . GLY A 1 288 ? 9.629 -7.745 -4.523 1.00 86.12 288 GLY A O 1
ATOM 2266 N N . ASN A 1 289 ? 11.692 -7.098 -5.105 1.00 89.19 289 ASN A N 1
ATOM 2267 C CA . ASN A 1 289 ? 11.308 -6.404 -6.340 1.00 89.19 289 ASN A CA 1
ATOM 2268 C C . ASN A 1 289 ? 11.595 -7.220 -7.615 1.00 89.19 289 ASN A C 1
ATOM 2270 O O . ASN A 1 289 ? 11.341 -6.737 -8.721 1.00 89.19 289 ASN A O 1
ATOM 2274 N N . LEU A 1 290 ? 12.086 -8.457 -7.481 1.00 86.12 290 LEU A N 1
ATOM 2275 C CA . LEU A 1 290 ? 12.497 -9.322 -8.594 1.00 86.12 290 LEU A CA 1
ATOM 2276 C C . LEU A 1 290 ? 11.417 -9.461 -9.685 1.00 86.12 290 LEU A C 1
ATOM 2278 O O . LEU A 1 290 ? 11.712 -9.359 -10.874 1.00 86.12 290 LEU A O 1
ATOM 2282 N N . GLY A 1 291 ? 10.145 -9.606 -9.296 1.00 85.19 291 GLY A N 1
ATOM 2283 C CA . GLY A 1 291 ? 9.035 -9.719 -10.250 1.00 85.19 291 GLY A CA 1
ATOM 2284 C C . GLY A 1 291 ? 8.859 -8.481 -11.141 1.00 85.19 291 GLY A C 1
ATOM 2285 O O . GLY A 1 291 ? 8.554 -8.607 -12.326 1.00 85.19 291 GLY A O 1
ATOM 2286 N N . LEU A 1 292 ? 9.103 -7.281 -10.606 1.00 86.62 292 LEU A N 1
ATOM 2287 C CA . LEU A 1 292 ? 9.068 -6.042 -11.389 1.00 86.62 292 LEU A CA 1
ATOM 2288 C C . LEU A 1 292 ? 10.274 -5.941 -12.329 1.00 86.62 292 LEU A C 1
ATOM 2290 O O . LEU A 1 292 ? 10.129 -5.459 -13.448 1.00 86.62 292 LEU A O 1
ATOM 2294 N N . VAL A 1 293 ? 11.441 -6.426 -11.902 1.00 88.31 293 VAL A N 1
ATOM 2295 C CA . VAL A 1 293 ? 12.667 -6.433 -12.715 1.00 88.31 293 VAL A CA 1
ATOM 2296 C C . VAL A 1 293 ? 12.574 -7.437 -13.868 1.00 88.31 293 VAL A C 1
ATOM 2298 O O . VAL A 1 293 ? 12.991 -7.129 -14.982 1.00 88.31 293 VAL A O 1
ATOM 2301 N N . HIS A 1 294 ? 11.960 -8.604 -13.659 1.00 88.19 294 HIS A N 1
ATOM 2302 C CA . HIS A 1 294 ? 11.690 -9.546 -14.749 1.00 88.19 294 HIS A CA 1
ATOM 2303 C C . HIS A 1 294 ? 10.748 -8.958 -15.799 1.00 88.19 294 HIS A C 1
ATOM 2305 O O . HIS A 1 294 ? 11.051 -9.018 -16.988 1.00 88.19 294 HIS A O 1
ATOM 2311 N N . ARG A 1 295 ? 9.668 -8.292 -15.370 1.00 87.19 295 ARG A N 1
ATOM 2312 C CA . ARG A 1 295 ? 8.813 -7.531 -16.294 1.00 87.19 295 ARG A CA 1
ATOM 2313 C C . ARG A 1 295 ? 9.599 -6.431 -16.996 1.00 87.19 295 ARG A C 1
ATOM 2315 O O . ARG A 1 295 ? 9.420 -6.203 -18.187 1.00 87.19 295 ARG A O 1
ATOM 2322 N N . LEU A 1 296 ? 10.502 -5.764 -16.278 1.00 86.38 296 LEU A N 1
ATOM 2323 C CA . LEU A 1 296 ? 11.327 -4.715 -16.856 1.00 86.38 296 LEU A CA 1
ATOM 2324 C C . LEU A 1 296 ? 12.177 -5.263 -18.004 1.00 86.38 296 LEU A C 1
ATOM 2326 O O . LEU A 1 296 ? 12.178 -4.659 -19.073 1.00 86.38 296 LEU A O 1
ATOM 2330 N N . ARG A 1 297 ? 12.804 -6.428 -17.812 1.00 85.06 297 ARG A N 1
ATOM 2331 C CA . ARG A 1 297 ? 13.588 -7.154 -18.820 1.00 85.06 297 ARG A CA 1
ATOM 2332 C C . ARG A 1 297 ? 12.801 -7.386 -20.114 1.00 85.06 297 ARG A C 1
ATOM 2334 O O . ARG A 1 297 ? 13.306 -7.095 -21.190 1.00 85.06 297 ARG A O 1
ATOM 2341 N N . GLU A 1 298 ? 11.547 -7.818 -20.009 1.00 84.06 298 GLU A N 1
ATOM 2342 C CA . GLU A 1 298 ? 10.658 -8.016 -21.165 1.00 84.06 298 GLU A CA 1
ATOM 2343 C C . GLU A 1 298 ? 10.255 -6.683 -21.819 1.00 84.06 298 GLU A C 1
ATOM 2345 O O . GLU A 1 298 ? 10.268 -6.537 -23.041 1.00 84.06 298 GLU A O 1
ATOM 2350 N N . THR A 1 299 ? 9.960 -5.657 -21.017 1.00 84.50 299 THR A N 1
ATOM 2351 C CA . THR A 1 299 ? 9.563 -4.340 -21.548 1.00 84.50 299 THR A CA 1
ATOM 2352 C C . THR A 1 299 ? 10.692 -3.579 -22.251 1.00 84.50 299 THR A C 1
ATOM 2354 O O . THR A 1 299 ? 10.389 -2.681 -23.039 1.00 84.50 299 THR A O 1
ATOM 2357 N N . VAL A 1 300 ? 11.975 -3.922 -22.029 1.00 84.69 300 VAL A N 1
ATOM 2358 C CA . VAL A 1 300 ? 13.103 -3.300 -22.761 1.00 84.69 300 VAL A CA 1
ATOM 2359 C C . VAL A 1 300 ? 12.915 -3.476 -24.264 1.00 84.69 300 VAL A C 1
ATOM 2361 O O . VAL A 1 300 ? 13.065 -2.509 -25.011 1.00 84.69 300 VAL A O 1
ATOM 2364 N N . TYR A 1 301 ? 12.544 -4.684 -24.698 1.00 82.88 301 TYR A N 1
ATOM 2365 C CA . TYR A 1 301 ? 12.307 -5.002 -26.105 1.00 82.88 301 TYR A CA 1
ATOM 2366 C C . TYR A 1 301 ? 11.201 -4.114 -26.677 1.00 82.88 301 TYR A C 1
ATOM 2368 O O . TYR A 1 301 ? 11.399 -3.455 -27.698 1.00 82.88 301 TYR A O 1
ATOM 2376 N N . ARG A 1 302 ? 10.084 -3.984 -25.949 1.00 82.12 302 ARG A N 1
ATOM 2377 C CA . ARG A 1 302 ? 8.955 -3.123 -26.335 1.00 82.12 302 ARG A CA 1
ATOM 2378 C C . ARG A 1 302 ? 9.378 -1.658 -26.497 1.00 82.12 302 ARG A C 1
ATOM 2380 O O . ARG A 1 302 ? 9.063 -1.036 -27.508 1.00 82.12 302 ARG A O 1
ATOM 2387 N N . HIS A 1 303 ? 10.124 -1.099 -25.543 1.00 82.56 303 HIS A N 1
ATOM 2388 C CA . HIS A 1 303 ? 10.589 0.293 -25.616 1.00 82.56 303 HIS A CA 1
ATOM 2389 C C . HIS A 1 303 ? 11.682 0.527 -26.673 1.00 82.56 303 HIS A C 1
ATOM 2391 O O . HIS A 1 303 ? 11.771 1.625 -27.235 1.00 82.56 303 HIS A O 1
ATOM 2397 N N . ALA A 1 304 ? 12.518 -0.477 -26.954 1.00 82.06 304 ALA A N 1
ATOM 2398 C CA . ALA A 1 304 ? 13.490 -0.428 -28.041 1.00 82.06 304 ALA A CA 1
ATOM 2399 C C . ALA A 1 304 ? 12.783 -0.405 -29.406 1.00 82.06 304 ALA A C 1
ATOM 2401 O O . ALA A 1 304 ? 13.111 0.444 -30.236 1.00 82.06 304 ALA A O 1
ATOM 2402 N N . MET A 1 305 ? 11.757 -1.243 -29.594 1.00 79.94 305 MET A N 1
ATOM 2403 C CA . MET A 1 305 ? 10.921 -1.263 -30.802 1.00 79.94 305 MET A CA 1
ATOM 2404 C C . MET A 1 305 ? 10.166 0.050 -31.010 1.00 79.94 305 MET A C 1
ATOM 2406 O O . MET A 1 305 ? 10.248 0.633 -32.087 1.00 79.94 305 MET A O 1
ATOM 2410 N N . GLN A 1 306 ? 9.517 0.581 -29.968 1.00 81.56 306 GLN A N 1
ATOM 2411 C CA . GLN A 1 306 ? 8.820 1.876 -30.043 1.00 81.56 306 GLN A CA 1
ATOM 2412 C C . GLN A 1 306 ? 9.742 3.041 -30.433 1.00 81.56 306 GLN A C 1
ATOM 2414 O O . GLN A 1 306 ? 9.287 4.037 -30.990 1.00 81.56 306 GLN A O 1
ATOM 2419 N N . ARG A 1 307 ? 11.045 2.956 -30.137 1.00 81.31 307 ARG A N 1
ATOM 2420 C CA . ARG A 1 307 ? 12.012 3.957 -30.604 1.00 81.31 307 ARG A CA 1
ATOM 2421 C C . ARG A 1 307 ? 12.266 3.822 -32.100 1.00 81.31 307 ARG A C 1
ATOM 2423 O O . ARG A 1 307 ? 12.319 4.837 -32.783 1.00 81.31 307 ARG A O 1
ATOM 2430 N N . LEU A 1 308 ? 12.420 2.594 -32.599 1.00 81.19 308 LEU A N 1
ATOM 2431 C CA . LEU A 1 308 ? 12.651 2.356 -34.024 1.00 81.19 308 LEU A CA 1
ATOM 2432 C C . LEU A 1 308 ? 11.488 2.885 -34.868 1.00 81.19 308 LEU A C 1
ATOM 2434 O O . LEU A 1 308 ? 11.740 3.513 -35.888 1.00 81.19 308 LEU A O 1
ATOM 2438 N N . THR A 1 309 ? 10.246 2.737 -34.400 1.00 80.38 309 THR A N 1
ATOM 2439 C CA . THR A 1 309 ? 9.064 3.293 -35.083 1.00 80.38 309 THR A CA 1
ATOM 2440 C C . THR A 1 309 ? 9.018 4.824 -35.084 1.00 80.38 309 THR A C 1
ATOM 2442 O O . THR A 1 309 ? 8.337 5.409 -35.915 1.00 80.38 309 THR A O 1
ATOM 2445 N N . GLN A 1 310 ? 9.713 5.498 -34.159 1.00 80.75 310 GLN A N 1
ATOM 2446 C CA . GLN A 1 310 ? 9.810 6.966 -34.148 1.00 80.75 310 GLN A CA 1
ATOM 2447 C C . GLN A 1 310 ? 10.887 7.487 -35.105 1.00 80.75 310 GLN A C 1
ATOM 2449 O O . GLN A 1 310 ? 10.787 8.614 -35.577 1.00 80.75 310 GLN A O 1
ATOM 2454 N N . THR A 1 311 ? 11.930 6.695 -35.369 1.00 84.19 311 THR A N 1
ATOM 2455 C CA . THR A 1 311 ? 13.060 7.098 -36.220 1.00 84.19 311 THR A CA 1
ATOM 2456 C C . THR A 1 311 ? 12.949 6.604 -37.658 1.00 84.19 311 THR A C 1
ATOM 2458 O O . THR A 1 311 ? 13.547 7.202 -38.546 1.00 84.19 311 THR A O 1
ATOM 2461 N N . PHE A 1 312 ? 12.217 5.515 -37.898 1.00 80.62 312 PHE A N 1
ATOM 2462 C CA . PHE A 1 312 ? 12.110 4.869 -39.203 1.00 80.62 312 PHE A CA 1
ATOM 2463 C C . PHE A 1 312 ? 10.646 4.723 -39.614 1.00 80.62 312 PHE A C 1
ATOM 2465 O O . PHE A 1 312 ? 9.831 4.214 -38.850 1.00 80.62 312 PHE A O 1
ATOM 2472 N N . MET A 1 313 ? 10.335 5.138 -40.842 1.00 77.31 313 MET A N 1
ATOM 2473 C CA . MET A 1 313 ? 9.009 4.966 -41.449 1.00 77.31 313 MET A CA 1
ATOM 2474 C C . MET A 1 313 ? 8.846 3.568 -42.062 1.00 77.31 313 MET A C 1
ATOM 2476 O O . MET A 1 313 ? 7.793 2.952 -41.949 1.00 77.31 313 MET A O 1
ATOM 2480 N N . THR A 1 314 ? 9.916 3.049 -42.666 1.00 79.69 314 THR A N 1
ATOM 2481 C CA . THR A 1 314 ? 10.005 1.703 -43.240 1.00 79.69 314 THR A CA 1
ATOM 2482 C C . THR A 1 314 ? 11.301 1.059 -42.766 1.00 79.69 314 THR A C 1
ATOM 2484 O O . THR A 1 314 ? 12.372 1.647 -42.923 1.00 79.69 314 THR A O 1
ATOM 2487 N N . LEU A 1 315 ? 11.219 -0.133 -42.177 1.00 81.56 315 LEU A N 1
ATOM 2488 C CA . LEU A 1 315 ? 12.377 -0.871 -41.678 1.00 81.56 315 LEU A CA 1
ATOM 2489 C C . LEU A 1 315 ? 12.159 -2.366 -41.920 1.00 81.56 315 LEU A C 1
ATOM 2491 O O . LEU A 1 315 ? 11.062 -2.870 -41.678 1.00 81.56 315 LEU A O 1
ATOM 2495 N N . SER A 1 316 ? 13.182 -3.070 -42.408 1.00 84.38 316 SER A N 1
ATOM 2496 C CA . SER A 1 316 ? 13.081 -4.514 -42.627 1.00 84.38 316 SER A CA 1
ATOM 2497 C C . SER A 1 316 ? 13.060 -5.268 -41.290 1.00 84.38 316 SER A C 1
ATOM 2499 O O . SER A 1 316 ? 13.670 -4.838 -40.307 1.00 84.38 316 SER A O 1
ATOM 2501 N N . LEU A 1 317 ? 12.390 -6.424 -41.238 1.00 80.06 317 LEU A N 1
ATOM 2502 C CA . LEU A 1 317 ? 12.344 -7.258 -40.026 1.00 80.06 317 LEU A CA 1
ATOM 2503 C C . LEU A 1 317 ? 13.736 -7.785 -39.622 1.00 80.06 317 LEU A C 1
ATOM 2505 O O . LEU A 1 317 ? 14.003 -7.974 -38.434 1.00 80.06 317 LEU A O 1
ATOM 2509 N N . ALA A 1 318 ? 14.644 -7.960 -40.588 1.00 80.06 318 ALA A N 1
ATOM 2510 C CA . ALA A 1 318 ? 16.036 -8.331 -40.336 1.00 80.06 318 ALA A CA 1
ATOM 2511 C C . ALA A 1 318 ? 16.822 -7.192 -39.658 1.00 80.06 318 ALA A C 1
ATOM 2513 O O . ALA A 1 318 ? 17.567 -7.434 -38.707 1.00 80.06 318 ALA A O 1
ATOM 2514 N N . ASP A 1 319 ? 16.599 -5.941 -40.075 1.00 79.44 319 ASP A N 1
ATOM 2515 C CA . ASP A 1 319 ? 17.221 -4.762 -39.454 1.00 79.44 319 ASP A CA 1
ATOM 2516 C C . ASP A 1 319 ? 16.670 -4.478 -38.051 1.00 79.44 319 ASP A C 1
ATOM 2518 O O . ASP A 1 319 ? 17.383 -3.975 -37.180 1.00 79.44 319 ASP A O 1
ATOM 2522 N N . VAL A 1 320 ? 15.399 -4.811 -37.805 1.00 79.38 320 VAL A N 1
ATOM 2523 C CA . VAL A 1 320 ? 14.803 -4.766 -36.461 1.00 79.38 320 VAL A CA 1
ATOM 2524 C C . VAL A 1 320 ? 15.472 -5.796 -35.549 1.00 79.38 320 VAL A C 1
ATOM 2526 O O . VAL A 1 320 ? 15.872 -5.454 -34.434 1.00 79.38 320 VAL A O 1
ATOM 2529 N N . SER A 1 321 ? 15.628 -7.038 -36.019 1.00 78.00 321 SER A N 1
ATOM 2530 C CA . SER A 1 321 ? 16.266 -8.119 -35.256 1.00 78.00 321 SER A CA 1
ATOM 2531 C C . SER A 1 321 ? 17.720 -7.788 -34.908 1.00 78.00 321 SER A C 1
ATOM 2533 O O . SER A 1 321 ? 18.097 -7.885 -33.737 1.00 78.00 321 SER A O 1
ATOM 2535 N N . SER A 1 322 ? 18.506 -7.308 -35.876 1.00 78.75 322 SER A N 1
ATOM 2536 C CA . SER A 1 322 ? 19.924 -6.994 -35.668 1.00 78.75 322 SER A CA 1
ATOM 2537 C C . SER A 1 322 ? 20.146 -5.842 -34.684 1.00 78.75 322 SER A C 1
ATOM 2539 O O . SER A 1 322 ? 21.071 -5.884 -33.878 1.00 78.75 322 SER A O 1
ATOM 2541 N N . ARG A 1 323 ? 19.275 -4.823 -34.679 1.00 75.88 323 ARG A N 1
ATOM 2542 C CA . ARG A 1 323 ? 19.403 -3.657 -33.783 1.00 75.88 323 ARG A CA 1
ATOM 2543 C C . ARG A 1 323 ? 18.911 -3.900 -32.358 1.00 75.88 323 ARG A C 1
ATOM 2545 O O . ARG A 1 323 ? 19.318 -3.175 -31.448 1.00 75.88 323 ARG A O 1
ATOM 2552 N N . ILE A 1 324 ? 18.012 -4.860 -32.160 1.00 75.62 324 ILE A N 1
ATOM 2553 C CA . ILE A 1 324 ? 17.440 -5.200 -30.845 1.00 75.62 324 ILE A CA 1
ATOM 2554 C C . ILE A 1 324 ? 18.158 -6.411 -30.221 1.00 75.62 324 ILE A C 1
ATOM 2556 O O . ILE A 1 324 ? 17.952 -6.696 -29.044 1.00 75.62 324 ILE A O 1
ATOM 2560 N N . ASN A 1 325 ? 19.073 -7.052 -30.958 1.00 75.62 325 ASN A N 1
ATOM 2561 C CA . ASN A 1 325 ? 19.723 -8.315 -30.599 1.00 75.62 325 ASN A CA 1
ATOM 2562 C C . ASN A 1 325 ? 18.707 -9.458 -30.419 1.00 75.62 325 ASN A C 1
ATOM 2564 O O . ASN A 1 325 ? 18.790 -10.214 -29.453 1.00 75.62 325 ASN A O 1
ATOM 2568 N N . LEU A 1 326 ? 17.728 -9.562 -31.324 1.00 76.75 326 LEU A N 1
ATOM 2569 C CA . LEU A 1 326 ? 16.803 -10.700 -31.373 1.00 76.75 326 LEU A CA 1
ATOM 2570 C C . LEU A 1 326 ? 17.369 -11.815 -32.249 1.00 76.75 326 LEU A C 1
ATOM 2572 O O . LEU A 1 326 ? 17.970 -11.545 -33.289 1.00 76.75 326 LEU A O 1
ATOM 2576 N N . SER A 1 327 ? 17.095 -13.056 -31.855 1.00 72.44 327 SER A N 1
ATOM 2577 C CA . SER A 1 327 ? 17.595 -14.285 -32.479 1.00 72.44 327 SER A CA 1
ATOM 2578 C C . SER A 1 327 ? 17.132 -14.466 -33.927 1.00 72.44 327 SER A C 1
ATOM 2580 O O . SER A 1 327 ? 17.835 -15.077 -34.727 1.00 72.44 327 SER A O 1
ATOM 2582 N N . SER A 1 328 ? 15.938 -13.969 -34.274 1.00 75.88 328 SER A N 1
ATOM 2583 C CA . SER A 1 328 ? 15.361 -14.142 -35.611 1.00 75.88 328 SER A CA 1
ATOM 2584 C C . SER A 1 328 ? 14.380 -13.032 -36.005 1.00 75.88 328 SER A C 1
ATOM 2586 O O . SER A 1 328 ? 13.790 -12.355 -35.161 1.00 75.88 328 SER A O 1
ATOM 2588 N N . ALA A 1 329 ? 14.153 -12.891 -37.315 1.00 74.69 329 ALA A N 1
ATOM 2589 C CA . ALA A 1 329 ? 13.131 -12.003 -37.872 1.00 74.69 329 ALA A CA 1
ATOM 2590 C C . ALA A 1 329 ? 11.693 -12.433 -37.502 1.00 74.69 329 ALA A C 1
ATOM 2592 O O . ALA A 1 329 ? 10.821 -11.580 -37.355 1.00 74.69 329 ALA A O 1
ATOM 2593 N N . GLN A 1 330 ? 11.457 -13.734 -37.290 1.00 76.19 330 GLN A N 1
ATOM 2594 C CA . GLN A 1 330 ? 10.162 -14.278 -36.852 1.00 76.19 330 GLN A CA 1
ATOM 2595 C C . GLN A 1 330 ? 9.832 -13.875 -35.408 1.00 76.19 330 GLN A C 1
ATOM 2597 O O . GLN A 1 330 ? 8.690 -13.559 -35.080 1.00 76.19 330 GLN A O 1
ATOM 2602 N N . GLU A 1 331 ? 10.843 -13.833 -34.539 1.00 76.75 331 GLU A N 1
ATOM 2603 C CA . GLU A 1 331 ? 10.684 -13.365 -33.162 1.00 76.75 331 GLU A CA 1
ATOM 2604 C C . GLU A 1 331 ? 10.342 -11.867 -33.128 1.00 76.75 331 GLU A C 1
ATOM 2606 O O . GLU A 1 331 ? 9.455 -11.446 -32.385 1.00 76.75 331 GLU A O 1
ATOM 2611 N N . ALA A 1 332 ? 10.972 -11.067 -33.997 1.00 76.31 332 ALA A N 1
ATOM 2612 C CA . ALA A 1 332 ? 10.630 -9.656 -34.162 1.00 76.31 332 ALA A CA 1
ATOM 2613 C C . ALA A 1 332 ? 9.170 -9.464 -34.615 1.00 76.31 332 ALA A C 1
ATOM 2615 O O . ALA A 1 332 ? 8.469 -8.623 -34.052 1.00 76.31 332 ALA A O 1
ATOM 2616 N N . GLU A 1 333 ? 8.689 -10.267 -35.568 1.00 81.06 333 GLU A N 1
ATOM 2617 C CA . GLU A 1 333 ? 7.292 -10.245 -36.021 1.00 81.06 333 GLU A CA 1
ATOM 2618 C C . GLU A 1 333 ? 6.308 -10.566 -34.882 1.00 81.06 333 GLU A C 1
ATOM 2620 O O . GLU A 1 333 ? 5.329 -9.843 -34.680 1.00 81.06 333 GLU A O 1
ATOM 2625 N N . LEU A 1 334 ? 6.593 -11.600 -34.085 1.00 81.06 334 LEU A N 1
ATOM 2626 C CA . LEU A 1 334 ? 5.748 -12.003 -32.958 1.00 81.06 334 LEU A CA 1
ATOM 2627 C C . LEU A 1 334 ? 5.665 -10.918 -31.873 1.00 81.06 334 LEU A C 1
ATOM 2629 O O . LEU A 1 334 ? 4.578 -10.623 -31.371 1.00 81.06 334 LEU A O 1
ATOM 2633 N N . TYR A 1 335 ? 6.786 -10.274 -31.540 1.00 78.06 335 TYR A N 1
ATOM 2634 C CA . TYR A 1 335 ? 6.792 -9.145 -30.606 1.00 78.06 335 TYR A CA 1
ATOM 2635 C C . TYR A 1 335 ? 5.993 -7.950 -31.134 1.00 78.06 335 TYR A C 1
ATOM 2637 O O . TYR A 1 335 ? 5.234 -7.351 -30.372 1.00 78.06 335 TYR A O 1
ATOM 2645 N N . ILE A 1 336 ? 6.117 -7.625 -32.424 1.00 80.31 336 ILE A N 1
ATOM 2646 C CA . ILE A 1 336 ? 5.341 -6.547 -33.052 1.00 80.31 336 ILE A CA 1
ATOM 2647 C C . ILE A 1 336 ? 3.846 -6.877 -33.001 1.00 80.31 336 ILE A C 1
ATOM 2649 O O . ILE A 1 336 ? 3.046 -6.032 -32.598 1.00 80.31 336 ILE A O 1
ATOM 2653 N N . ARG A 1 337 ? 3.457 -8.116 -33.317 1.00 81.38 337 ARG A N 1
ATOM 2654 C CA . ARG A 1 337 ? 2.061 -8.563 -33.242 1.00 81.38 337 ARG A CA 1
ATOM 2655 C C . ARG A 1 337 ? 1.484 -8.419 -31.829 1.00 81.38 337 ARG A C 1
ATOM 2657 O O . ARG A 1 337 ? 0.412 -7.842 -31.674 1.00 81.38 337 ARG A O 1
ATOM 2664 N N . ASN A 1 338 ? 2.232 -8.837 -30.806 1.00 80.31 338 ASN A N 1
ATOM 2665 C CA . ASN A 1 338 ? 1.856 -8.699 -29.389 1.00 80.31 338 ASN A CA 1
ATOM 2666 C C . ASN A 1 338 ? 1.852 -7.243 -28.883 1.00 80.31 338 ASN A C 1
ATOM 2668 O O . ASN A 1 338 ? 1.391 -6.955 -27.777 1.00 80.31 338 ASN A O 1
ATOM 2672 N N . MET A 1 339 ? 2.436 -6.307 -29.635 1.00 75.06 339 MET A N 1
ATOM 2673 C CA . MET A 1 339 ? 2.366 -4.884 -29.313 1.00 75.06 339 MET A CA 1
ATOM 2674 C C . MET A 1 339 ? 1.115 -4.206 -29.864 1.00 75.06 339 MET A C 1
ATOM 2676 O O . MET A 1 339 ? 0.704 -3.200 -29.281 1.00 75.06 339 MET A O 1
ATOM 2680 N N . VAL A 1 340 ? 0.578 -4.725 -30.971 1.00 74.75 340 VAL A N 1
ATOM 2681 C CA . VAL A 1 340 ? -0.571 -4.169 -31.701 1.00 74.75 340 VAL A CA 1
ATOM 2682 C C . VAL A 1 340 ? -1.900 -4.763 -31.224 1.00 74.75 340 VAL A C 1
ATOM 2684 O O . VAL A 1 340 ? -2.896 -4.042 -31.227 1.00 74.75 340 VAL A O 1
ATOM 2687 N N . GLN A 1 341 ? -1.918 -6.039 -30.822 1.00 53.78 341 GLN A N 1
ATOM 2688 C CA . GLN A 1 341 ? -3.064 -6.668 -30.144 1.00 53.78 341 GLN A CA 1
ATOM 2689 C C . GLN A 1 341 ? -3.229 -6.164 -28.707 1.00 53.78 341 GLN A C 1
ATOM 2691 O O . GLN A 1 341 ? -4.395 -6.047 -28.276 1.00 53.78 341 GLN A O 1
#

Radius of gyration: 25.67 Å; Cα contacts (8 Å, |Δi|>4): 360; chains: 1; bounding box: 50×40×83 Å

InterPro domains:
  IPR000717 Proteasome component (PCI) domain [PF01399] (278-340)
  IPR000717 Proteasome component (PCI) domain [PS50250] (195-341)
  IPR050756 COP9 signalosome complex subunit 3 [PTHR10758] (13-341)
  IPR055089 COP9 signalosome complex subunit 3, N-terminal helical repeats [PF22788] (15-247)

Sequence (341 aa):
MEQLVKDISKHSQEGEFTLLIGKLQSSSELICDQDVATLDTVLGTLEPDKHSLGYLAILTGKLSKPAAQLNWGVLMEQMRSFTQGFTRDQVTQNPISFCNLFHQLTDVMCKRKQTIEGVVILRTAIRRYQTCPACLTAIHSDLLQVCLMAKCLKPALPFLEQEYSELLTDGGQFDARYVLLFYYYGGMVYACLHKYLRALLFLTVCLTTPTVAISAIMVAAYKKFVLVSLLKFGKVITLPKYCSHIVDRMMKPLCGSYNELAKTYAGRKVGPVHELIAKYSEVFQNDGNLGLVHRLRETVYRHAMQRLTQTFMTLSLADVSSRINLSSAQEAELYIRNMVQ

pLDDT: mean 82.02, std 8.39, range [53.78, 95.06]

Organism: Geodia barretti (NCBI:txid519541)